Protein AF-A0A2V6LRF6-F1 (afdb_monomer)

Foldseek 3Di:
DDDDDDPPDDPPPPPCPPPVLVVVLVVLLVVLQVQLVVQQVQQPDDNRFGLARQSLQSLLLCCLPSNLVSLVSQLNSQLVNCCVRPVDNQLSNQLSVQSSQLSNQLQVQLVVPQVRLCNPVDPVSLVSSLVSQLVSLLRNLVRNLVSCCVVVNDPPVCSVVRSVSRSSNSSNSNNPNNVVSSVVVVVPVPDDDPVNVVVVVVVVVVVVVD

Radius of gyration: 19.31 Å; Cα contacts (8 Å, |Δi|>4): 254; chains: 1; bounding box: 48×32×78 Å

Sequence (210 aa):
MEPPDVDRKGSWAMQSRRFSGLPLIGSLAVIYFIAGKLGLMLASLHASASPVWPPAGIALAGSLLLGYRAWPAIFIGAFLVNVTTAGNVATSFAIATGNTLEALVGAWLVNRFAGGTNVFDRLQDVFKFALAAGISAIISPAFGVTSLALAGFADWANYGAIWLTWWLGDATGDLVFTPLVLLWSVASKRRWNKKEAAEVGALLLLLVVL

pLDDT: mean 77.93, std 17.92, range [30.39, 97.25]

Structure (mmCIF, N/CA/C/O backbone):
data_AF-A0A2V6LRF6-F1
#
_entry.id   AF-A0A2V6LRF6-F1
#
loop_
_atom_site.group_PDB
_atom_site.id
_atom_site.type_symbol
_atom_site.label_atom_id
_atom_site.label_alt_id
_atom_site.label_comp_id
_atom_site.label_asym_id
_atom_site.label_entity_id
_atom_site.label_seq_id
_atom_site.pdbx_PDB_ins_code
_atom_site.Cartn_x
_atom_site.Cartn_y
_atom_site.Cartn_z
_atom_site.occupancy
_atom_site.B_iso_or_equiv
_atom_site.auth_seq_id
_atom_site.auth_comp_id
_atom_site.auth_asym_id
_atom_site.auth_atom_id
_atom_site.pdbx_PDB_model_num
ATOM 1 N N . MET A 1 1 ? 0.224 -7.601 59.103 1.00 44.53 1 MET A N 1
ATOM 2 C CA . MET A 1 1 ? 0.631 -6.795 57.934 1.00 44.53 1 MET A CA 1
ATOM 3 C C . MET A 1 1 ? 0.983 -7.777 56.835 1.00 44.53 1 MET A C 1
ATOM 5 O O . MET A 1 1 ? 2.074 -8.326 56.845 1.00 44.53 1 MET A O 1
ATOM 9 N N . GLU A 1 2 ? 0.007 -8.090 55.993 1.00 43.19 2 GLU A N 1
ATOM 10 C CA . GLU A 1 2 ? 0.171 -8.938 54.806 1.00 43.19 2 GLU A CA 1
ATOM 11 C C . GLU A 1 2 ? 0.608 -8.053 53.628 1.00 43.19 2 GLU A C 1
ATOM 13 O O . GLU A 1 2 ? 0.107 -6.928 53.521 1.00 43.19 2 GLU A O 1
ATOM 18 N N . PRO A 1 3 ? 1.550 -8.486 52.773 1.00 52.69 3 PRO A N 1
ATOM 19 C CA . PRO A 1 3 ? 1.964 -7.697 51.621 1.00 52.69 3 PRO A CA 1
ATOM 20 C C . PRO A 1 3 ? 0.926 -7.806 50.485 1.00 52.69 3 PRO A C 1
ATOM 22 O O . PRO A 1 3 ? 0.270 -8.839 50.352 1.00 52.69 3 PRO A O 1
ATOM 25 N N . PRO A 1 4 ? 0.757 -6.760 49.656 1.00 45.88 4 PRO A N 1
ATOM 26 C CA . PRO A 1 4 ? -0.242 -6.753 48.596 1.00 45.88 4 PRO A CA 1
ATOM 27 C C . PRO A 1 4 ? 0.224 -7.563 47.380 1.00 45.88 4 PRO A C 1
ATOM 29 O O . PRO A 1 4 ? 1.233 -7.243 46.752 1.00 45.88 4 PRO A O 1
ATOM 32 N N . ASP A 1 5 ? -0.564 -8.576 47.032 1.00 52.00 5 ASP A N 1
ATOM 33 C CA . ASP A 1 5 ? -0.518 -9.293 45.759 1.00 52.00 5 ASP A CA 1
ATOM 34 C C . ASP A 1 5 ? -1.369 -8.545 44.721 1.00 52.00 5 ASP A C 1
ATOM 36 O O . ASP A 1 5 ? -2.595 -8.495 44.835 1.00 52.00 5 ASP A O 1
ATOM 40 N N . VAL A 1 6 ? -0.728 -7.921 43.725 1.00 48.28 6 VAL A N 1
ATOM 41 C CA . VAL A 1 6 ? -1.402 -7.432 42.510 1.00 48.28 6 VAL A CA 1
ATOM 42 C C . VAL A 1 6 ? -0.459 -7.566 41.312 1.00 48.28 6 VAL A C 1
ATOM 44 O O . VAL A 1 6 ? 0.033 -6.584 40.752 1.00 48.28 6 VAL A O 1
ATOM 47 N N . ASP A 1 7 ? -0.234 -8.799 40.873 1.00 41.03 7 ASP A N 1
ATOM 48 C CA . ASP A 1 7 ? 0.372 -9.085 39.572 1.00 41.03 7 ASP A CA 1
ATOM 49 C C . ASP A 1 7 ? -0.692 -8.931 38.461 1.00 41.03 7 ASP A C 1
ATOM 51 O O . ASP A 1 7 ? -1.257 -9.885 37.926 1.00 41.03 7 ASP A O 1
ATOM 55 N N . ARG A 1 8 ? -1.040 -7.683 38.116 1.00 45.06 8 ARG A N 1
ATOM 56 C CA . ARG A 1 8 ? -2.016 -7.368 37.054 1.00 45.06 8 ARG A CA 1
ATOM 57 C C . ARG A 1 8 ? -1.324 -7.293 35.691 1.00 45.06 8 ARG A C 1
ATOM 59 O O . ARG A 1 8 ? -1.332 -6.257 35.028 1.00 45.06 8 ARG A O 1
ATOM 66 N N . LYS A 1 9 ? -0.730 -8.402 35.240 1.00 39.41 9 LYS A N 1
ATOM 67 C CA . LYS A 1 9 ? -0.317 -8.549 33.836 1.00 39.41 9 LYS A CA 1
ATOM 68 C C . LYS A 1 9 ? -1.557 -8.777 32.981 1.00 39.41 9 LYS A C 1
ATOM 70 O O . LYS A 1 9 ? -2.199 -9.822 33.044 1.00 39.41 9 LYS A O 1
ATOM 75 N N . GLY A 1 10 ? -1.899 -7.756 32.197 1.00 36.12 10 GLY A N 1
ATOM 76 C CA . GLY A 1 10 ? -2.964 -7.787 31.203 1.00 36.12 10 GLY A CA 1
ATOM 77 C C . GLY A 1 10 ? -2.766 -8.933 30.216 1.00 36.12 10 GLY A C 1
ATOM 78 O O . GLY A 1 10 ? -2.015 -8.817 29.250 1.00 36.12 10 GLY A O 1
ATOM 79 N N . SER A 1 11 ? -3.465 -10.036 30.467 1.00 30.39 11 SER A N 1
ATOM 80 C CA . SER A 1 11 ? -3.689 -11.093 29.491 1.00 30.39 11 SER A CA 1
ATOM 81 C C . SER A 1 11 ? -4.640 -10.550 28.428 1.00 30.39 11 SER A C 1
ATOM 83 O O . SER A 1 11 ? -5.864 -10.586 28.566 1.00 30.39 11 SER A O 1
ATOM 85 N N . TRP A 1 12 ? -4.070 -9.974 27.371 1.00 35.50 12 TRP A N 1
ATOM 86 C CA . TRP A 1 12 ? -4.797 -9.721 26.136 1.00 35.50 12 TRP A CA 1
ATOM 87 C C . TRP A 1 12 ? -5.075 -11.073 25.492 1.00 35.50 12 TRP A C 1
ATOM 89 O O . TRP A 1 12 ? -4.235 -11.648 24.802 1.00 35.50 12 TRP A O 1
ATOM 99 N N . ALA A 1 13 ? -6.268 -11.597 25.762 1.00 32.62 13 ALA A N 1
ATOM 100 C CA . ALA A 1 13 ? -6.804 -12.751 25.074 1.00 32.62 13 ALA A CA 1
ATOM 101 C C . ALA A 1 13 ? -6.797 -12.479 23.560 1.00 32.62 13 ALA A C 1
ATOM 103 O O . ALA A 1 13 ? -7.642 -11.750 23.036 1.00 32.62 13 ALA A O 1
ATOM 104 N N . MET A 1 14 ? -5.845 -13.085 22.848 1.00 41.28 14 MET A N 1
ATOM 105 C CA . MET A 1 14 ? -5.941 -13.301 21.409 1.00 41.28 14 MET A CA 1
ATOM 106 C C . MET A 1 14 ? -7.186 -14.153 21.156 1.00 41.28 14 MET A C 1
ATOM 108 O O . MET A 1 14 ? -7.134 -15.381 21.188 1.00 41.28 14 MET A O 1
ATOM 112 N N . GLN A 1 15 ? -8.328 -13.509 20.911 1.00 38.75 15 GLN A N 1
ATOM 113 C CA . GLN A 1 15 ? -9.489 -14.193 20.359 1.00 38.75 15 GLN A CA 1
ATOM 114 C C . GLN A 1 15 ? -9.174 -14.576 18.913 1.00 38.75 15 GLN A C 1
ATOM 116 O O . GLN A 1 15 ? -9.340 -13.807 17.964 1.00 38.75 15 GLN A O 1
ATOM 121 N N . SER A 1 16 ? -8.694 -15.805 18.773 1.00 39.28 16 SER A N 1
ATOM 122 C CA . SER A 1 16 ? -8.474 -16.544 17.542 1.00 39.28 16 SER A CA 1
ATOM 123 C C . SER A 1 16 ? -9.793 -16.762 16.789 1.00 39.28 16 SER A C 1
ATOM 125 O O . SER A 1 16 ? -10.378 -17.841 16.768 1.00 39.28 16 SER A O 1
ATOM 127 N N . ARG A 1 17 ? -10.269 -15.729 16.089 1.00 45.69 17 ARG A N 1
ATOM 128 C CA . ARG A 1 17 ? -11.337 -15.863 15.088 1.00 45.69 17 ARG A CA 1
ATOM 129 C C . ARG A 1 17 ? -10.768 -16.483 13.807 1.00 45.69 17 ARG A C 1
ATOM 131 O O . ARG A 1 17 ? -10.466 -15.783 12.842 1.00 45.69 17 ARG A O 1
ATOM 138 N N . ARG A 1 18 ? -10.553 -17.803 13.828 1.00 44.59 18 ARG A N 1
ATOM 139 C CA . ARG A 1 18 ? -9.838 -18.554 12.775 1.00 44.59 18 ARG A CA 1
ATOM 140 C C . ARG A 1 18 ? -10.646 -18.746 11.477 1.00 44.59 18 ARG A C 1
ATOM 142 O O . ARG A 1 18 ? -10.040 -19.004 10.449 1.00 44.59 18 ARG A O 1
ATOM 149 N N . PHE A 1 19 ? -11.970 -18.538 11.496 1.00 38.72 19 PHE A N 1
ATOM 150 C CA . PHE A 1 19 ? -12.847 -18.753 10.328 1.00 38.72 19 PHE A CA 1
ATOM 151 C C . PHE A 1 19 ? -13.528 -17.494 9.760 1.00 38.72 19 PHE A C 1
ATOM 153 O O . PHE A 1 19 ? -13.844 -17.464 8.577 1.00 38.72 19 PHE A O 1
ATOM 160 N N . SER A 1 20 ? -13.683 -16.410 10.530 1.00 52.06 20 SER A N 1
ATOM 161 C CA . SER A 1 20 ? -14.296 -15.165 10.025 1.00 52.06 20 SER A CA 1
ATOM 162 C C . SER A 1 20 ? -13.328 -14.262 9.243 1.00 52.06 20 SER A C 1
ATOM 164 O O . SER A 1 20 ? -13.713 -13.176 8.823 1.00 52.06 20 SER A O 1
ATOM 166 N N . GLY A 1 21 ? -12.060 -14.667 9.100 1.00 60.44 21 GLY A N 1
ATOM 167 C CA . GLY A 1 21 ? -11.015 -13.872 8.445 1.00 60.44 21 GLY A CA 1
ATOM 168 C C . GLY A 1 21 ? -10.912 -14.090 6.936 1.00 60.44 21 GLY A C 1
ATOM 169 O O . GLY A 1 21 ? -10.659 -13.138 6.215 1.00 60.44 21 GLY A O 1
ATOM 170 N N . LEU A 1 22 ? -11.144 -15.311 6.447 1.00 68.56 22 LEU A N 1
ATOM 171 C CA . LEU A 1 22 ? -11.014 -15.671 5.026 1.00 68.56 22 LEU A CA 1
ATOM 172 C C . LEU A 1 22 ? -11.896 -14.840 4.076 1.00 68.56 22 LEU A C 1
ATOM 174 O O . LEU A 1 22 ? -11.347 -14.286 3.127 1.00 68.56 22 LEU A O 1
ATOM 178 N N . PRO A 1 23 ? -13.215 -14.682 4.314 1.00 74.31 23 PRO A N 1
ATOM 179 C CA . PRO A 1 23 ? -14.042 -13.844 3.446 1.00 74.31 23 PRO A CA 1
ATOM 180 C C . PRO A 1 23 ? -13.629 -12.369 3.504 1.00 74.31 23 PRO A C 1
ATOM 182 O O . PRO A 1 23 ? -13.662 -11.688 2.490 1.00 74.31 23 PRO A O 1
ATOM 185 N N . LEU A 1 24 ? -13.167 -11.886 4.661 1.00 73.88 24 LEU A N 1
ATOM 186 C CA . LEU A 1 24 ? -12.715 -10.504 4.833 1.00 73.88 24 LEU A CA 1
ATOM 187 C C . LEU A 1 24 ? -11.380 -10.235 4.116 1.00 73.88 24 LEU A C 1
ATOM 189 O O . LEU A 1 24 ? -11.202 -9.180 3.516 1.00 73.88 24 LEU A O 1
ATOM 193 N N . ILE A 1 25 ? -10.473 -11.215 4.125 1.00 76.75 25 ILE A N 1
ATOM 194 C CA . ILE A 1 25 ? -9.228 -11.220 3.343 1.00 76.75 25 ILE A CA 1
ATOM 195 C C . ILE A 1 25 ? -9.557 -11.264 1.842 1.00 76.75 25 ILE A C 1
ATOM 197 O O . ILE A 1 25 ? -8.989 -10.497 1.072 1.00 76.75 25 ILE A O 1
ATOM 201 N N . GLY A 1 26 ? -10.520 -12.093 1.427 1.00 73.56 26 GLY A N 1
ATOM 202 C CA . GLY A 1 26 ? -11.007 -12.123 0.044 1.00 73.56 26 GLY A CA 1
ATOM 203 C C . GLY A 1 26 ? -11.563 -10.771 -0.413 1.00 73.56 26 GLY A C 1
ATOM 204 O O . GLY A 1 26 ? -11.164 -10.264 -1.459 1.00 73.56 26 GLY A O 1
ATOM 205 N N . SER A 1 27 ? -12.409 -10.136 0.403 1.00 78.25 27 SER A N 1
ATOM 206 C CA . SER A 1 27 ? -12.927 -8.792 0.123 1.00 78.25 27 SER A CA 1
ATOM 207 C C . SER A 1 27 ? -11.819 -7.743 0.039 1.00 78.25 27 SER A C 1
ATOM 209 O O . SER A 1 27 ? -11.894 -6.868 -0.816 1.00 78.25 27 SER A O 1
ATOM 211 N N . LEU A 1 28 ? -10.773 -7.834 0.870 1.00 80.31 28 LEU A N 1
ATOM 212 C CA . LEU A 1 28 ? -9.632 -6.917 0.809 1.00 80.31 28 LEU A CA 1
ATOM 213 C C . LEU A 1 28 ? -8.921 -6.987 -0.550 1.00 80.31 28 LEU A C 1
ATOM 215 O O . LEU A 1 28 ? -8.600 -5.942 -1.106 1.00 80.31 28 LEU A O 1
ATOM 219 N N . ALA A 1 29 ? -8.728 -8.185 -1.110 1.00 72.94 29 ALA A N 1
ATOM 220 C CA . ALA A 1 29 ? -8.127 -8.343 -2.437 1.00 72.94 29 ALA A CA 1
ATOM 221 C C . ALA A 1 29 ? -8.981 -7.684 -3.533 1.00 72.94 29 ALA A C 1
ATOM 223 O O . ALA A 1 29 ? -8.448 -6.998 -4.403 1.00 72.94 29 ALA A O 1
ATOM 224 N N . VAL A 1 30 ? -10.308 -7.849 -3.464 1.00 76.56 30 VAL A N 1
ATOM 225 C CA . VAL A 1 30 ? -11.252 -7.234 -4.413 1.00 76.56 30 VAL A CA 1
ATOM 226 C C . VAL A 1 30 ? -11.243 -5.711 -4.291 1.00 76.56 30 VAL A C 1
ATOM 228 O O . VAL A 1 30 ? -11.130 -5.018 -5.300 1.00 76.56 30 VAL A O 1
ATOM 231 N N . ILE A 1 31 ? -11.316 -5.180 -3.068 1.00 81.19 31 ILE A N 1
ATOM 232 C CA . ILE A 1 31 ? -11.287 -3.735 -2.812 1.00 81.19 31 ILE A CA 1
ATOM 233 C C . ILE A 1 31 ? -9.960 -3.141 -3.292 1.00 81.19 31 ILE A C 1
ATOM 235 O O . ILE A 1 31 ? -9.971 -2.127 -3.984 1.00 81.19 31 ILE A O 1
ATOM 239 N N . TYR A 1 32 ? -8.832 -3.789 -2.981 1.00 83.38 32 TYR A N 1
ATOM 240 C CA . TYR A 1 32 ? -7.513 -3.377 -3.462 1.00 83.38 32 TYR A CA 1
ATOM 241 C C . TYR A 1 32 ? -7.482 -3.335 -4.992 1.00 83.38 32 TYR A C 1
ATOM 243 O O . TYR A 1 32 ? -7.032 -2.352 -5.576 1.00 83.38 32 TYR A O 1
ATOM 251 N N . PHE A 1 33 ? -7.991 -4.381 -5.649 1.00 74.12 33 PHE A N 1
ATOM 252 C CA . PHE A 1 33 ? -8.008 -4.470 -7.105 1.00 74.12 33 PHE A CA 1
ATOM 253 C C . PHE A 1 33 ? -8.827 -3.344 -7.749 1.00 74.12 33 PHE A C 1
ATOM 255 O O . PHE A 1 33 ? -8.336 -2.668 -8.655 1.00 74.12 33 PHE A O 1
ATOM 262 N N . ILE A 1 34 ? -10.047 -3.106 -7.259 1.00 76.88 34 ILE A N 1
ATOM 263 C CA . ILE A 1 34 ? -10.926 -2.039 -7.759 1.00 76.88 34 ILE A CA 1
ATOM 264 C C . ILE A 1 34 ? -10.283 -0.670 -7.529 1.00 76.8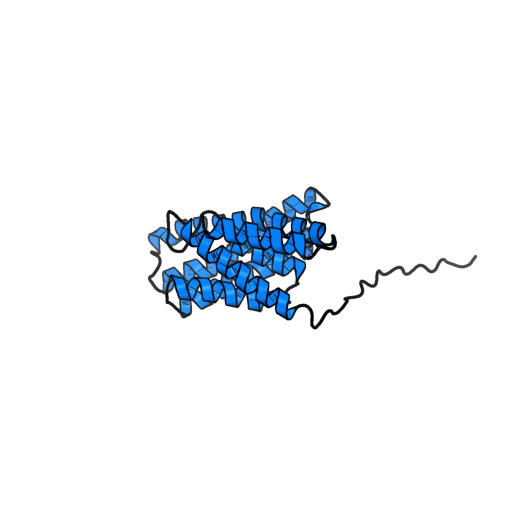8 34 ILE A C 1
ATOM 266 O O . ILE A 1 34 ? -10.184 0.125 -8.461 1.00 76.88 34 ILE A O 1
ATOM 270 N N . ALA A 1 35 ? -9.791 -0.411 -6.315 1.00 76.38 35 ALA A N 1
ATOM 271 C CA . ALA A 1 35 ? -9.122 0.840 -5.975 1.00 76.38 35 ALA A CA 1
ATOM 272 C C . ALA A 1 35 ? -7.880 1.084 -6.847 1.00 76.38 35 ALA A C 1
ATOM 274 O O . ALA A 1 35 ? -7.627 2.217 -7.248 1.00 76.38 35 ALA A O 1
ATOM 275 N N . GLY A 1 36 ? -7.139 0.025 -7.187 1.00 71.62 36 GLY A N 1
ATOM 276 C CA . GLY A 1 36 ? -5.966 0.112 -8.053 1.00 71.62 36 GLY A CA 1
ATOM 277 C C . GLY A 1 36 ? -6.338 0.438 -9.489 1.00 71.62 36 GLY A C 1
ATOM 278 O O . GLY A 1 36 ? -5.736 1.323 -10.087 1.00 71.62 36 GLY A O 1
ATOM 279 N N . LYS A 1 37 ? -7.373 -0.204 -10.039 1.00 75.94 37 LYS A N 1
ATOM 280 C CA . LYS A 1 37 ? -7.862 0.125 -11.385 1.00 75.94 37 LYS A CA 1
ATOM 281 C C . LYS A 1 37 ? -8.396 1.554 -11.468 1.00 75.94 37 LYS A C 1
ATOM 283 O O . LYS A 1 37 ? -8.023 2.262 -12.395 1.00 75.94 37 LYS A O 1
ATOM 288 N N . LEU A 1 38 ? -9.177 2.003 -10.485 1.00 72.88 38 LEU A N 1
ATOM 289 C CA . LEU A 1 38 ? -9.666 3.386 -10.435 1.00 72.88 38 LEU A CA 1
ATOM 290 C C . LEU A 1 38 ? -8.522 4.399 -10.280 1.00 72.88 38 LEU A C 1
ATOM 292 O O . LEU A 1 38 ? -8.502 5.409 -10.978 1.00 72.88 38 LEU A O 1
ATOM 296 N N . GLY A 1 39 ? -7.538 4.108 -9.424 1.00 67.81 39 GLY A N 1
ATOM 297 C CA . GLY A 1 39 ? -6.344 4.940 -9.267 1.00 67.81 39 GLY A CA 1
ATOM 298 C C . GLY A 1 39 ? -5.551 5.077 -10.568 1.00 67.81 39 GLY A C 1
ATOM 299 O O . GLY A 1 39 ? -5.130 6.175 -10.915 1.00 67.81 39 GLY A O 1
ATOM 300 N N . LEU A 1 40 ? -5.415 3.990 -11.335 1.00 65.25 40 LEU A N 1
ATOM 301 C CA . LEU A 1 40 ? -4.770 4.018 -12.653 1.00 65.25 40 LEU A CA 1
ATOM 302 C C . LEU A 1 40 ? -5.593 4.767 -13.708 1.00 65.25 40 LEU A C 1
ATOM 304 O O . LEU A 1 40 ? -5.008 5.429 -14.557 1.00 65.25 40 LEU A O 1
ATOM 308 N N . MET A 1 41 ? -6.928 4.713 -13.660 1.00 63.53 41 MET A N 1
ATOM 309 C CA . MET A 1 41 ? -7.781 5.496 -14.571 1.00 63.53 41 MET A CA 1
ATOM 310 C C . MET A 1 41 ? -7.655 7.008 -14.338 1.00 63.53 41 MET A C 1
ATOM 312 O O . MET A 1 41 ? -7.854 7.789 -15.264 1.00 63.53 41 MET A O 1
ATOM 316 N N . LEU A 1 42 ? -7.302 7.418 -13.117 1.00 58.16 42 LEU A N 1
ATOM 317 C CA . LEU A 1 42 ? -7.054 8.813 -12.744 1.00 58.16 42 LEU A CA 1
ATOM 318 C C . LEU A 1 42 ? -5.581 9.233 -12.920 1.00 58.16 42 LEU A C 1
ATOM 320 O O . LEU A 1 42 ? -5.263 10.415 -12.772 1.00 58.16 42 LEU A O 1
ATOM 324 N N . ALA A 1 43 ? -4.679 8.298 -13.243 1.00 59.34 43 ALA A N 1
ATOM 325 C CA . ALA A 1 43 ? -3.260 8.571 -13.445 1.00 59.34 43 ALA A CA 1
ATOM 326 C C . ALA A 1 43 ? -3.038 9.259 -14.804 1.00 59.34 43 ALA A C 1
ATOM 328 O O . ALA A 1 43 ? -2.905 8.625 -15.846 1.00 59.34 43 ALA A O 1
ATOM 329 N N . SER A 1 44 ? -3.004 10.588 -14.792 1.00 48.22 44 SER A N 1
ATOM 330 C CA . SER A 1 44 ? -2.942 11.432 -15.991 1.00 48.22 44 SER A CA 1
ATOM 331 C C . SER A 1 44 ? -1.533 11.644 -16.568 1.00 48.22 44 SER A C 1
ATOM 333 O O . SER A 1 44 ? -1.411 12.249 -17.630 1.00 48.22 44 SER A O 1
ATOM 335 N N . LEU A 1 45 ? -0.471 11.158 -15.904 1.00 49.50 45 LEU A N 1
ATOM 336 C CA . LEU A 1 45 ? 0.923 11.454 -16.282 1.00 49.50 45 LEU A CA 1
ATOM 337 C C . LEU A 1 45 ? 1.774 10.213 -16.631 1.00 49.50 45 LEU A C 1
ATOM 339 O O . LEU A 1 45 ? 2.599 10.303 -17.536 1.00 49.50 45 LEU A O 1
ATOM 343 N N . HIS A 1 46 ? 1.549 9.045 -16.007 1.00 52.16 46 HIS A N 1
ATOM 344 C CA . HIS A 1 46 ? 2.225 7.780 -16.348 1.00 52.16 46 HIS A CA 1
ATOM 345 C C . HIS A 1 46 ? 1.303 6.571 -16.126 1.00 52.16 46 HIS A C 1
ATOM 347 O O . HIS A 1 46 ? 0.677 6.456 -15.077 1.00 52.16 46 HIS A O 1
ATOM 353 N N . ALA A 1 47 ? 1.287 5.617 -17.066 1.00 54.38 47 ALA A N 1
ATOM 354 C CA . ALA A 1 47 ? 0.379 4.457 -17.064 1.00 54.38 47 ALA A CA 1
ATOM 355 C C . ALA A 1 47 ? 0.526 3.497 -15.859 1.00 54.38 47 ALA A C 1
ATOM 357 O O . ALA A 1 47 ? -0.244 2.547 -15.727 1.00 54.38 47 ALA A O 1
ATOM 358 N N . SER A 1 48 ? 1.520 3.707 -14.992 1.00 50.03 48 SER A N 1
ATOM 359 C CA . SER A 1 48 ? 1.777 2.872 -13.810 1.00 50.03 48 SER A CA 1
ATOM 360 C C . SER A 1 48 ? 2.037 3.661 -12.523 1.00 50.03 48 SER A C 1
ATOM 362 O O . SER A 1 48 ? 2.265 3.037 -11.495 1.00 50.03 48 SER A O 1
ATOM 364 N N . ALA A 1 49 ? 1.989 5.000 -12.548 1.00 52.78 49 ALA A N 1
ATOM 365 C CA . ALA A 1 49 ? 2.220 5.831 -11.364 1.00 52.78 49 ALA A CA 1
ATOM 366 C C . ALA A 1 49 ? 1.114 6.886 -11.230 1.00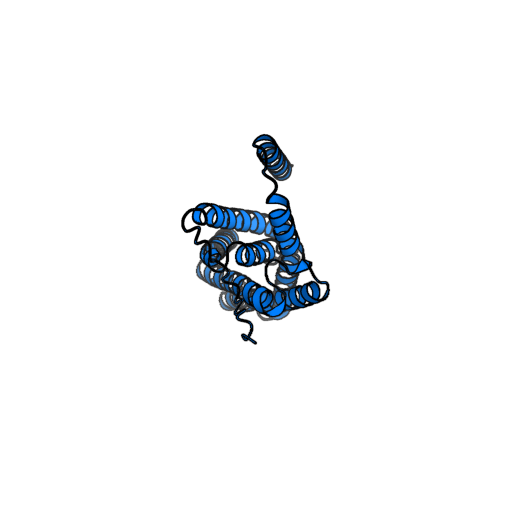 52.78 49 ALA A C 1
ATOM 368 O O . ALA A 1 49 ? 0.980 7.778 -12.070 1.00 52.78 49 ALA A O 1
ATOM 369 N N . SER A 1 50 ? 0.320 6.768 -10.163 1.00 59.81 50 SER A N 1
ATOM 370 C CA . SER A 1 50 ? -0.723 7.732 -9.808 1.00 59.81 50 SER A CA 1
ATOM 371 C C . SER A 1 50 ? -0.205 8.713 -8.747 1.00 59.81 50 SER A C 1
ATOM 373 O O . SER A 1 50 ? 0.477 8.274 -7.822 1.00 59.81 50 SER A O 1
ATOM 375 N N . PRO A 1 51 ? -0.569 10.011 -8.801 1.00 60.75 51 PRO A N 1
ATOM 376 C CA . PRO A 1 51 ? -0.234 10.988 -7.756 1.00 60.75 51 PRO A CA 1
ATOM 377 C C . PRO A 1 51 ? -0.798 10.639 -6.372 1.00 60.75 51 PRO A C 1
ATOM 379 O O . PRO A 1 51 ? -0.311 11.130 -5.359 1.00 60.75 51 PRO A O 1
ATOM 382 N N . VAL A 1 52 ? -1.843 9.811 -6.330 1.00 71.94 52 VAL A N 1
ATOM 383 C CA . VAL A 1 52 ? -2.409 9.234 -5.110 1.00 71.94 52 VAL A CA 1
ATOM 384 C C . VAL A 1 52 ? -2.700 7.768 -5.394 1.00 71.94 52 VAL A C 1
ATOM 386 O O . VAL A 1 52 ? -3.404 7.462 -6.361 1.00 71.94 52 VAL A O 1
ATOM 389 N N . TRP A 1 53 ? -2.189 6.860 -4.564 1.00 84.31 53 TRP A N 1
ATOM 390 C CA . TRP A 1 53 ? -2.410 5.422 -4.707 1.00 84.31 53 TRP A CA 1
ATOM 391 C C . TRP A 1 53 ? -3.290 4.880 -3.569 1.00 84.31 53 TRP A C 1
ATOM 393 O O . TRP A 1 53 ? -2.783 4.390 -2.560 1.00 84.31 53 TRP A O 1
ATOM 403 N N . PRO A 1 54 ? -4.633 4.932 -3.703 1.00 85.62 54 PRO A N 1
ATOM 404 C CA . PRO A 1 54 ? -5.552 4.418 -2.686 1.00 85.62 54 PRO A CA 1
ATOM 405 C C . PRO A 1 54 ? -5.272 2.983 -2.201 1.00 85.62 54 PRO A C 1
ATOM 407 O O . PRO A 1 54 ? -5.464 2.719 -1.011 1.00 85.62 54 PRO A O 1
ATOM 410 N N . PRO A 1 55 ? -4.817 2.040 -3.057 1.00 87.56 55 PRO A N 1
ATOM 411 C CA . PRO A 1 55 ? -4.537 0.680 -2.611 1.00 87.56 55 PRO A CA 1
ATOM 412 C C . PRO A 1 55 ? -3.463 0.575 -1.529 1.00 87.56 55 PRO A C 1
ATOM 414 O O . PRO A 1 55 ? -3.593 -0.314 -0.688 1.00 87.56 55 PRO A O 1
ATOM 417 N N . ALA A 1 56 ? -2.450 1.454 -1.514 1.00 90.06 56 ALA A N 1
ATOM 418 C CA . ALA A 1 56 ? -1.423 1.463 -0.464 1.00 90.06 56 ALA A CA 1
ATOM 419 C C . ALA A 1 56 ? -2.075 1.619 0.918 1.00 90.06 56 ALA A C 1
ATOM 421 O O . ALA A 1 56 ? -2.026 0.696 1.737 1.00 90.06 56 ALA A O 1
ATOM 422 N N . GLY A 1 57 ? -2.864 2.682 1.108 1.00 90.62 57 GLY A N 1
ATOM 423 C CA . GLY A 1 57 ? -3.523 2.929 2.392 1.00 90.62 57 GLY A CA 1
ATOM 424 C C . GLY A 1 57 ? -4.577 1.888 2.765 1.00 90.62 57 GLY A C 1
ATOM 425 O O . GLY A 1 57 ? -4.756 1.567 3.942 1.00 90.62 57 GLY A O 1
ATOM 426 N N . ILE A 1 58 ? -5.248 1.284 1.780 1.00 90.56 58 ILE A N 1
ATOM 427 C CA . ILE A 1 58 ? -6.160 0.155 2.023 1.00 90.56 58 ILE A CA 1
ATOM 428 C C . ILE A 1 58 ? -5.383 -1.080 2.498 1.00 90.56 58 ILE A C 1
ATOM 430 O O . ILE A 1 58 ? -5.837 -1.777 3.409 1.00 90.56 58 ILE A O 1
ATOM 434 N N . ALA A 1 59 ? -4.214 -1.359 1.921 1.00 92.31 59 ALA A N 1
ATOM 435 C CA . ALA A 1 59 ? -3.360 -2.468 2.331 1.00 92.31 59 ALA A CA 1
ATOM 436 C C . ALA A 1 59 ? -2.738 -2.244 3.712 1.00 92.31 59 ALA A C 1
ATOM 438 O O . ALA A 1 59 ? -2.716 -3.181 4.521 1.00 92.31 59 ALA A O 1
ATOM 439 N N . LEU A 1 60 ? -2.298 -1.023 4.022 1.00 93.81 60 LEU A N 1
ATOM 440 C CA . LEU A 1 60 ? -1.804 -0.662 5.347 1.00 93.81 60 LEU A CA 1
ATOM 441 C C . LEU A 1 60 ? -2.915 -0.790 6.399 1.00 93.81 60 LEU A C 1
ATOM 443 O O . LEU A 1 60 ? -2.742 -1.492 7.399 1.00 93.81 60 LEU A O 1
ATOM 447 N N . ALA A 1 61 ? -4.097 -0.217 6.150 1.00 90.69 61 ALA A N 1
ATOM 448 C CA . ALA A 1 61 ? -5.252 -0.370 7.036 1.00 90.69 61 ALA A CA 1
ATOM 449 C C . ALA A 1 61 ? -5.672 -1.835 7.199 1.00 90.69 61 ALA A C 1
ATOM 451 O O . ALA A 1 61 ? -5.922 -2.292 8.315 1.00 90.69 61 ALA A O 1
ATOM 452 N N . GLY A 1 62 ? -5.716 -2.598 6.104 1.00 87.94 62 GLY A N 1
ATOM 453 C CA . GLY A 1 62 ? -6.017 -4.026 6.122 1.00 87.94 62 GLY A CA 1
ATOM 454 C C . GLY A 1 62 ? -5.018 -4.808 6.974 1.00 87.94 62 GLY A C 1
ATOM 455 O O . GLY A 1 62 ? -5.420 -5.653 7.773 1.00 87.94 62 GLY A O 1
ATOM 456 N N . SER A 1 63 ? -3.732 -4.476 6.879 1.00 92.12 63 SER A N 1
ATOM 457 C CA . SER A 1 63 ? -2.667 -5.080 7.686 1.00 92.12 63 SER A CA 1
ATOM 458 C C . SER A 1 63 ? -2.767 -4.710 9.168 1.00 92.12 63 SER A C 1
ATOM 460 O O . SER A 1 63 ? -2.501 -5.554 10.023 1.00 92.12 63 SER A O 1
ATOM 462 N N . LEU A 1 64 ? -3.209 -3.495 9.499 1.00 89.38 64 LEU A N 1
ATOM 463 C CA . LEU A 1 64 ? -3.456 -3.067 10.882 1.00 89.38 64 LEU A CA 1
ATOM 464 C C . LEU A 1 64 ? -4.708 -3.724 11.486 1.00 89.38 64 LEU A C 1
ATOM 466 O O . LEU A 1 64 ? -4.681 -4.161 12.635 1.00 89.38 64 LEU A O 1
ATOM 470 N N . LEU A 1 65 ? -5.795 -3.840 10.718 1.00 86.81 65 LEU A N 1
ATOM 471 C CA . LEU A 1 65 ? -7.082 -4.364 11.194 1.00 86.81 65 LEU A CA 1
ATOM 472 C C . LEU A 1 65 ? -7.142 -5.893 11.222 1.00 86.81 65 LEU A C 1
ATOM 474 O O . LEU A 1 65 ? -7.677 -6.491 12.158 1.00 86.81 65 LEU A O 1
ATOM 478 N N . LEU A 1 66 ? -6.630 -6.541 10.178 1.00 84.69 66 LEU A N 1
ATOM 479 C CA . LEU A 1 66 ? -6.660 -7.996 10.032 1.00 84.69 66 LEU A CA 1
ATOM 480 C C . LEU A 1 66 ? -5.372 -8.640 10.552 1.00 84.69 66 LEU A C 1
ATOM 482 O O . LEU A 1 66 ? -5.346 -9.852 10.788 1.00 84.69 66 LEU A O 1
ATOM 486 N N . GLY A 1 67 ? -4.325 -7.851 10.788 1.00 87.38 67 GLY A N 1
ATOM 487 C CA . GLY A 1 67 ? -2.985 -8.327 11.105 1.00 87.38 67 GLY A CA 1
ATOM 488 C C . GLY A 1 67 ? -2.239 -8.820 9.862 1.00 87.38 67 GLY A C 1
ATOM 489 O O . GLY A 1 67 ? -2.784 -8.893 8.760 1.00 87.38 67 GLY A O 1
ATOM 490 N N . TYR A 1 68 ? -0.999 -9.273 10.063 1.00 89.88 68 TYR A N 1
ATOM 491 C CA . TYR A 1 68 ? -0.092 -9.702 8.987 1.00 89.88 68 TYR A CA 1
ATOM 492 C C . TYR A 1 68 ? -0.630 -10.834 8.092 1.00 89.88 68 TYR A C 1
ATOM 494 O O . TYR A 1 68 ? -0.150 -11.017 6.983 1.00 89.88 68 TYR A O 1
ATOM 502 N N . ARG A 1 69 ? -1.666 -11.571 8.515 1.00 87.25 69 ARG A N 1
ATOM 503 C CA . ARG A 1 69 ? -2.354 -12.588 7.691 1.00 87.25 69 ARG A CA 1
ATOM 504 C C . ARG A 1 69 ? -3.083 -12.025 6.461 1.00 87.25 69 ARG A C 1
ATOM 506 O O . ARG A 1 69 ? -3.532 -12.813 5.638 1.00 87.25 69 ARG A O 1
ATOM 513 N N . ALA A 1 70 ? -3.227 -10.703 6.346 1.00 87.19 70 ALA A N 1
ATOM 514 C CA . ALA A 1 70 ? -3.785 -10.044 5.165 1.00 87.19 70 ALA A CA 1
ATOM 515 C C . ALA A 1 70 ? -2.847 -10.067 3.947 1.00 87.19 70 ALA A C 1
ATOM 517 O O . ALA A 1 70 ? -3.307 -9.824 2.831 1.00 87.19 70 ALA A O 1
ATOM 518 N N . TRP A 1 71 ? -1.561 -10.386 4.141 1.00 92.69 71 TRP A N 1
ATOM 519 C CA . TRP A 1 71 ? -0.546 -10.321 3.089 1.00 92.69 71 TRP A CA 1
ATOM 520 C C . TRP A 1 71 ? -0.922 -11.037 1.777 1.00 92.69 71 TRP A C 1
ATOM 522 O O . TRP A 1 71 ? -0.669 -10.445 0.727 1.00 92.69 71 TRP A O 1
ATOM 532 N N . PRO A 1 72 ? -1.575 -12.228 1.758 1.00 91.62 72 PRO A N 1
ATOM 533 C CA . PRO A 1 72 ? -1.886 -12.890 0.493 1.00 91.62 72 PRO A CA 1
ATOM 534 C C . PRO A 1 72 ? -2.903 -12.101 -0.331 1.00 91.62 72 PRO A C 1
ATOM 536 O O . PRO A 1 72 ? -2.824 -12.092 -1.552 1.00 91.62 72 PRO A O 1
ATOM 539 N N . ALA A 1 73 ? -3.847 -11.414 0.319 1.00 87.81 73 ALA A N 1
ATOM 540 C CA . ALA A 1 73 ? -4.840 -10.601 -0.377 1.00 87.81 73 ALA A CA 1
ATOM 541 C C . ALA A 1 73 ? -4.224 -9.358 -1.016 1.00 87.81 73 ALA A C 1
ATOM 543 O O . ALA A 1 73 ? -4.570 -9.023 -2.145 1.00 87.81 73 ALA A O 1
ATOM 544 N N . ILE A 1 74 ? -3.296 -8.711 -0.308 1.00 92.06 74 ILE A N 1
ATOM 545 C CA . ILE A 1 74 ? -2.552 -7.554 -0.818 1.00 92.06 74 ILE A CA 1
ATOM 546 C C . ILE A 1 74 ? -1.715 -7.989 -2.020 1.00 92.06 74 ILE A C 1
ATOM 548 O O . ILE A 1 74 ? -1.801 -7.379 -3.082 1.00 92.06 74 ILE A O 1
ATOM 552 N N . PHE A 1 75 ? -0.990 -9.100 -1.881 1.00 94.12 75 PHE A N 1
ATOM 553 C CA . PHE A 1 75 ? -0.167 -9.651 -2.948 1.00 94.12 75 PHE A CA 1
ATOM 554 C C . PHE A 1 75 ? -0.994 -10.013 -4.184 1.00 94.12 75 PHE A C 1
ATOM 556 O O . PHE A 1 75 ? -0.678 -9.576 -5.286 1.00 94.12 75 PHE A O 1
ATOM 563 N N . ILE A 1 76 ? -2.074 -10.784 -4.014 1.00 89.06 76 ILE A N 1
ATOM 564 C CA . ILE A 1 76 ? -2.945 -11.199 -5.122 1.00 89.06 76 ILE A CA 1
ATOM 565 C C . ILE A 1 76 ? -3.593 -9.976 -5.777 1.00 89.06 76 ILE A C 1
ATOM 567 O O . ILE A 1 76 ? -3.591 -9.879 -7.001 1.00 89.06 76 ILE A O 1
ATOM 571 N N . GLY A 1 77 ? -4.107 -9.029 -4.988 1.00 84.12 77 GLY A N 1
ATOM 572 C CA . GLY A 1 77 ? -4.696 -7.791 -5.498 1.00 84.12 77 GLY A CA 1
ATOM 573 C C . GLY A 1 77 ? -3.695 -6.987 -6.327 1.00 84.12 77 GLY A C 1
ATOM 574 O O . GLY A 1 77 ? -3.976 -6.661 -7.478 1.00 84.12 77 GLY A O 1
ATOM 575 N N . ALA A 1 78 ? -2.502 -6.736 -5.786 1.00 88.81 78 ALA A N 1
ATOM 576 C CA . ALA A 1 78 ? -1.439 -6.014 -6.478 1.00 88.81 78 ALA A CA 1
ATOM 577 C C . ALA A 1 78 ? -0.962 -6.751 -7.736 1.00 88.81 78 ALA A C 1
ATOM 579 O O . ALA A 1 78 ? -0.816 -6.132 -8.789 1.00 88.81 78 ALA A O 1
ATOM 580 N N . PHE A 1 79 ? -0.781 -8.069 -7.669 1.00 90.38 79 PHE A N 1
ATOM 581 C CA . PHE A 1 79 ? -0.389 -8.874 -8.821 1.00 90.38 79 PHE A CA 1
ATOM 582 C C . PHE A 1 79 ? -1.433 -8.793 -9.936 1.00 90.38 79 PHE A C 1
ATOM 584 O O . PHE A 1 79 ? -1.081 -8.514 -11.079 1.00 90.38 79 PHE A O 1
ATOM 591 N N . LEU A 1 80 ? -2.717 -8.969 -9.605 1.00 85.50 80 LEU A N 1
ATOM 592 C CA . LEU A 1 80 ? -3.811 -8.895 -10.572 1.00 85.50 80 LEU A CA 1
ATOM 593 C C . LEU A 1 80 ? -3.926 -7.501 -11.195 1.00 85.50 80 LEU A C 1
ATOM 595 O O . LEU A 1 80 ? -4.095 -7.402 -12.409 1.00 85.50 80 LEU A O 1
ATOM 599 N N . VAL A 1 81 ? -3.799 -6.426 -10.409 1.00 82.94 81 VAL A N 1
ATOM 600 C CA . VAL A 1 81 ? -3.800 -5.050 -10.941 1.00 82.94 81 VAL A CA 1
ATOM 601 C C . VAL A 1 81 ? -2.682 -4.868 -11.960 1.00 82.94 81 VAL A C 1
ATOM 603 O O . VAL A 1 81 ? -2.939 -4.365 -13.051 1.00 82.94 81 VAL A O 1
ATOM 606 N N . ASN A 1 82 ? -1.463 -5.300 -11.638 1.00 85.81 82 ASN A N 1
ATOM 607 C CA . ASN A 1 82 ? -0.302 -5.074 -12.494 1.00 85.81 82 ASN A CA 1
ATOM 608 C C . ASN A 1 82 ? -0.303 -5.973 -13.735 1.00 85.81 82 ASN A C 1
ATOM 610 O O . ASN A 1 82 ? -0.131 -5.473 -14.847 1.00 85.81 82 ASN A O 1
ATOM 614 N N . VAL A 1 83 ? -0.597 -7.268 -13.587 1.00 87.50 83 VAL A N 1
ATOM 615 C CA . VAL A 1 83 ? -0.565 -8.212 -14.715 1.00 87.50 83 VAL A CA 1
ATOM 616 C C . VAL A 1 83 ? -1.653 -7.897 -15.736 1.00 87.50 83 VAL A C 1
ATOM 618 O O . VAL A 1 83 ? -1.427 -8.019 -16.933 1.00 87.50 83 VAL A O 1
ATOM 621 N N . THR A 1 84 ? -2.813 -7.408 -15.290 1.00 81.75 84 THR A N 1
ATOM 622 C CA . THR A 1 84 ? -3.906 -7.001 -16.188 1.00 81.75 84 THR A CA 1
ATOM 623 C C . THR A 1 84 ? -3.734 -5.594 -16.763 1.00 81.75 84 THR A C 1
ATOM 625 O O . THR A 1 84 ? -4.568 -5.170 -17.557 1.00 81.75 84 THR A O 1
ATOM 628 N N . THR A 1 85 ? -2.717 -4.839 -16.339 1.00 76.81 85 THR A N 1
ATOM 629 C CA . THR A 1 85 ? -2.408 -3.503 -16.879 1.00 76.81 85 THR A CA 1
ATOM 630 C C . THR A 1 85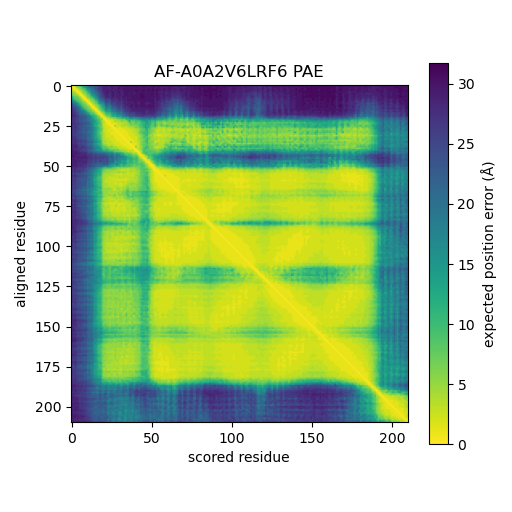 ? -1.209 -3.565 -17.823 1.00 76.81 85 THR A C 1
ATOM 632 O O . THR A 1 85 ? -1.305 -3.113 -18.957 1.00 76.81 85 THR A O 1
ATOM 635 N N . ALA A 1 86 ? -0.094 -4.148 -17.377 1.00 75.69 86 ALA A N 1
ATOM 636 C CA . ALA A 1 86 ? 1.163 -4.183 -18.125 1.00 75.69 86 ALA A CA 1
ATOM 637 C C . ALA A 1 86 ? 1.431 -5.526 -18.830 1.00 75.69 86 ALA A C 1
ATOM 639 O O . ALA A 1 86 ? 2.330 -5.612 -19.661 1.00 75.69 86 ALA A O 1
ATOM 640 N N . GLY A 1 87 ? 0.708 -6.599 -18.488 1.00 76.81 87 GLY A N 1
ATOM 641 C CA . GLY A 1 87 ? 0.845 -7.918 -19.124 1.00 76.81 87 GLY A CA 1
ATOM 642 C C . GLY A 1 87 ? 2.107 -8.712 -18.757 1.00 76.81 87 GLY A C 1
ATOM 643 O O . GLY A 1 87 ? 2.178 -9.905 -19.044 1.00 76.81 87 GLY A O 1
ATOM 644 N N . ASN A 1 88 ? 3.101 -8.101 -18.105 1.00 89.12 88 ASN A N 1
ATOM 645 C CA . ASN A 1 88 ? 4.350 -8.774 -17.749 1.00 89.12 88 ASN A CA 1
ATOM 646 C C . ASN A 1 88 ? 4.275 -9.410 -16.352 1.00 89.12 88 ASN A C 1
ATOM 648 O O . ASN A 1 88 ? 4.165 -8.723 -15.336 1.00 89.12 88 ASN A O 1
ATOM 652 N N . VAL A 1 89 ? 4.372 -10.740 -16.300 1.00 91.94 89 VAL A N 1
ATOM 653 C CA . VAL A 1 89 ? 4.264 -11.523 -15.059 1.00 91.94 89 VAL A CA 1
ATOM 654 C C . VAL A 1 89 ? 5.408 -11.233 -14.084 1.00 91.94 89 VAL A C 1
ATOM 656 O O . VAL A 1 89 ? 5.164 -11.121 -12.884 1.00 91.94 89 VAL A O 1
ATOM 659 N N . ALA A 1 90 ? 6.641 -11.092 -14.576 1.00 92.25 90 ALA A N 1
ATOM 660 C CA . ALA A 1 90 ? 7.819 -10.914 -13.731 1.00 92.25 90 ALA A CA 1
ATOM 661 C C . ALA A 1 90 ? 7.807 -9.555 -13.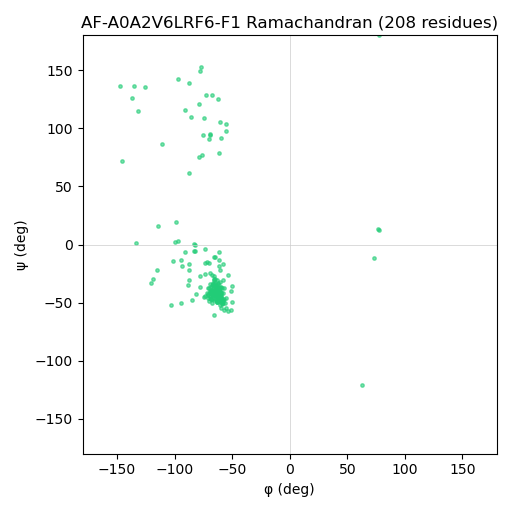017 1.00 92.25 90 ALA A C 1
ATOM 663 O O . ALA A 1 90 ? 7.983 -9.498 -11.799 1.00 92.25 90 ALA A O 1
ATOM 664 N N . THR A 1 91 ? 7.527 -8.469 -13.744 1.00 90.44 91 THR A N 1
ATOM 665 C CA . THR A 1 91 ? 7.409 -7.133 -13.137 1.00 90.44 91 THR A CA 1
ATOM 666 C C . THR A 1 91 ? 6.193 -7.052 -12.221 1.00 90.44 91 THR A C 1
ATOM 668 O O . THR A 1 91 ? 6.294 -6.522 -11.119 1.00 90.44 91 THR A O 1
ATOM 671 N N . SER A 1 92 ? 5.070 -7.669 -12.600 1.00 91.44 92 SER A N 1
ATOM 672 C CA . SER A 1 92 ? 3.867 -7.713 -11.756 1.00 91.44 92 SER A CA 1
ATOM 673 C C . SER A 1 92 ? 4.108 -8.431 -10.432 1.00 91.44 92 SER A C 1
ATOM 675 O O . SER A 1 92 ? 3.617 -7.990 -9.396 1.00 91.44 92 SER A O 1
ATOM 677 N N . PHE A 1 93 ? 4.884 -9.517 -10.441 1.00 95.12 93 PHE A N 1
ATOM 678 C CA . PHE A 1 93 ? 5.275 -10.232 -9.228 1.00 95.12 93 PHE A CA 1
ATOM 679 C C . PHE A 1 93 ? 6.190 -9.381 -8.335 1.00 95.12 93 PHE A C 1
ATOM 681 O O . PHE A 1 93 ? 5.993 -9.328 -7.119 1.00 95.12 93 PHE A O 1
ATOM 688 N N . ALA A 1 94 ? 7.164 -8.684 -8.926 1.00 95.00 94 ALA A N 1
ATOM 689 C CA . ALA A 1 94 ? 8.064 -7.797 -8.193 1.00 95.00 94 ALA A CA 1
ATOM 690 C C . ALA A 1 94 ? 7.314 -6.616 -7.555 1.00 95.00 94 ALA A C 1
ATOM 692 O O . ALA A 1 94 ? 7.478 -6.373 -6.360 1.00 95.00 94 ALA A O 1
ATOM 693 N N . ILE A 1 95 ? 6.430 -5.950 -8.305 1.00 93.38 95 ILE A N 1
ATOM 694 C CA . ILE A 1 95 ? 5.575 -4.868 -7.791 1.00 93.38 95 ILE A CA 1
ATOM 695 C C . ILE A 1 95 ? 4.674 -5.392 -6.667 1.00 93.38 95 ILE A C 1
ATOM 697 O O . ILE A 1 95 ? 4.625 -4.806 -5.590 1.00 93.38 95 ILE A O 1
ATOM 701 N N . ALA A 1 96 ? 4.012 -6.537 -6.862 1.00 93.44 96 ALA A N 1
ATOM 702 C CA . ALA A 1 96 ? 3.167 -7.132 -5.826 1.00 93.44 96 ALA A CA 1
ATOM 703 C C . ALA A 1 96 ? 3.946 -7.445 -4.541 1.00 93.44 96 ALA A C 1
ATOM 705 O O . ALA A 1 96 ? 3.435 -7.240 -3.437 1.00 93.44 96 ALA A O 1
ATOM 706 N N . THR A 1 97 ? 5.194 -7.898 -4.679 1.00 96.88 97 THR A N 1
ATOM 707 C CA . THR A 1 97 ? 6.105 -8.119 -3.550 1.00 96.88 97 THR A CA 1
ATOM 708 C C . THR A 1 97 ? 6.409 -6.804 -2.835 1.00 96.88 97 THR A C 1
ATOM 710 O O . THR A 1 97 ? 6.239 -6.734 -1.620 1.00 96.88 97 THR A O 1
ATOM 713 N N . GLY A 1 98 ? 6.787 -5.760 -3.579 1.00 96.44 98 GLY A N 1
ATOM 714 C CA . GLY A 1 98 ? 7.065 -4.423 -3.049 1.00 96.44 98 GLY A CA 1
ATOM 715 C C . GLY A 1 98 ? 5.897 -3.848 -2.255 1.00 96.44 98 GLY A C 1
ATOM 716 O O . GLY A 1 98 ? 6.052 -3.554 -1.072 1.00 96.44 98 GLY A O 1
ATOM 717 N N . ASN A 1 99 ? 4.713 -3.789 -2.867 1.00 95.44 99 ASN A N 1
ATOM 718 C CA . ASN A 1 99 ? 3.495 -3.254 -2.248 1.00 95.44 99 ASN A CA 1
ATOM 719 C C . ASN A 1 99 ? 3.092 -4.046 -0.994 1.00 95.44 99 ASN A C 1
ATOM 721 O O . ASN A 1 99 ? 2.602 -3.494 -0.010 1.00 95.44 99 ASN A O 1
ATOM 725 N N . THR A 1 100 ? 3.289 -5.368 -1.014 1.00 96.75 100 THR A N 1
ATOM 726 C CA . THR A 1 100 ? 2.994 -6.207 0.153 1.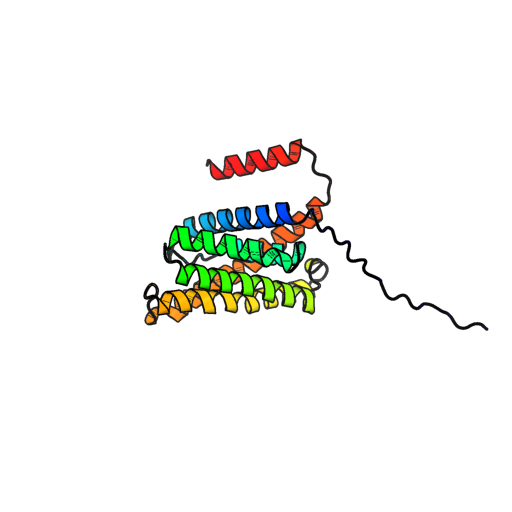00 96.75 100 THR A CA 1
ATOM 727 C C . THR A 1 100 ? 3.981 -5.927 1.281 1.00 96.75 100 THR A C 1
ATOM 729 O O . THR A 1 100 ? 3.567 -5.766 2.426 1.00 96.75 100 THR A O 1
ATOM 732 N N . LEU A 1 101 ? 5.280 -5.854 0.981 1.00 97.12 101 LEU A N 1
ATOM 733 C CA . LEU A 1 101 ? 6.308 -5.566 1.979 1.00 97.12 101 LEU A CA 1
ATOM 734 C C . LEU A 1 101 ? 6.148 -4.169 2.576 1.00 97.12 101 LEU A C 1
ATOM 736 O O . LEU A 1 101 ? 6.253 -4.036 3.792 1.00 97.12 101 LEU A O 1
ATOM 740 N N . GLU A 1 102 ? 5.842 -3.166 1.757 1.00 97.19 102 GLU A N 1
ATOM 741 C CA . GLU A 1 102 ? 5.471 -1.827 2.213 1.00 97.19 102 GLU A CA 1
ATOM 742 C C . GLU A 1 102 ? 4.358 -1.898 3.260 1.00 97.19 102 GLU A C 1
ATOM 744 O O . GLU A 1 102 ? 4.557 -1.458 4.391 1.00 97.19 102 GLU A O 1
ATOM 749 N N . ALA A 1 103 ? 3.221 -2.518 2.932 1.00 95.94 103 ALA A N 1
ATOM 750 C CA . ALA A 1 103 ? 2.080 -2.579 3.840 1.00 95.94 103 ALA A CA 1
ATOM 751 C C . ALA A 1 103 ? 2.411 -3.308 5.154 1.00 95.94 103 ALA A C 1
ATOM 753 O O . ALA A 1 103 ? 1.981 -2.890 6.232 1.00 95.94 103 ALA A O 1
ATOM 754 N N . LEU A 1 104 ? 3.198 -4.389 5.092 1.00 96.56 104 LEU A N 1
ATOM 755 C CA . LEU A 1 104 ? 3.600 -5.148 6.278 1.00 96.56 104 LEU A CA 1
ATOM 756 C C . LEU A 1 104 ? 4.602 -4.379 7.146 1.00 96.56 104 LEU A C 1
ATOM 758 O O . LEU A 1 104 ? 4.462 -4.375 8.370 1.00 96.56 104 LEU A O 1
ATOM 762 N N . VAL A 1 105 ? 5.592 -3.721 6.539 1.00 97.25 105 VAL A N 1
ATOM 763 C CA . VAL A 1 105 ? 6.571 -2.894 7.258 1.00 97.25 105 VAL A CA 1
ATOM 764 C C . VAL A 1 105 ? 5.897 -1.657 7.840 1.00 97.25 105 VAL A C 1
ATOM 766 O O . VAL A 1 105 ? 6.129 -1.344 9.007 1.00 97.25 105 VAL A O 1
ATOM 769 N N . GLY A 1 106 ? 5.011 -1.003 7.091 1.00 96.00 106 GLY A N 1
ATOM 770 C CA . GLY A 1 106 ? 4.201 0.114 7.570 1.00 96.00 106 GLY A CA 1
ATOM 771 C C . GLY A 1 106 ? 3.354 -0.301 8.768 1.00 96.00 106 GLY A C 1
ATOM 772 O O . GLY A 1 106 ? 3.416 0.327 9.825 1.00 96.00 106 GLY A O 1
ATOM 773 N N . ALA A 1 107 ? 2.648 -1.432 8.673 1.00 94.62 107 ALA A N 1
ATOM 774 C CA . ALA A 1 107 ? 1.865 -1.955 9.788 1.00 94.62 107 ALA A CA 1
ATOM 775 C C . ALA A 1 107 ? 2.746 -2.294 10.998 1.00 94.62 107 ALA A C 1
ATOM 777 O O . ALA A 1 107 ? 2.354 -2.038 12.137 1.00 94.62 107 ALA A O 1
ATOM 778 N N . TRP A 1 108 ? 3.943 -2.840 10.779 1.00 95.88 108 TRP A N 1
ATOM 779 C CA . TRP A 1 108 ? 4.901 -3.106 11.850 1.00 95.88 108 TRP A CA 1
ATOM 780 C C . TRP A 1 108 ? 5.373 -1.821 12.537 1.00 95.88 108 TRP A C 1
ATOM 782 O O . TRP A 1 108 ? 5.305 -1.738 13.765 1.00 95.88 108 TRP A O 1
ATOM 792 N N . LEU A 1 109 ? 5.774 -0.802 11.773 1.00 95.25 109 LEU A N 1
ATOM 793 C CA . LEU A 1 109 ? 6.206 0.499 12.291 1.00 95.25 109 LEU A CA 1
ATOM 794 C C . LEU A 1 109 ? 5.086 1.177 13.092 1.00 95.25 109 LEU A C 1
ATOM 796 O O . LEU A 1 109 ? 5.302 1.613 14.224 1.00 95.25 109 LEU A O 1
ATOM 800 N N . VAL A 1 110 ? 3.869 1.204 12.549 1.00 93.31 110 VAL A N 1
ATOM 801 C CA . VAL A 1 110 ? 2.702 1.819 13.197 1.00 93.31 110 VAL A CA 1
ATOM 802 C C . VAL A 1 110 ? 2.324 1.075 14.479 1.00 93.31 110 VAL A C 1
ATOM 804 O O . VAL A 1 110 ? 2.120 1.704 15.518 1.00 93.31 110 VAL A O 1
ATOM 807 N N . ASN A 1 111 ? 2.305 -0.261 14.465 1.00 90.94 111 ASN A N 1
ATOM 808 C CA . ASN A 1 111 ? 2.055 -1.056 15.672 1.00 90.94 111 ASN A CA 1
ATOM 809 C C . ASN A 1 111 ? 3.145 -0.864 16.734 1.00 90.94 111 ASN A C 1
ATOM 811 O O . ASN A 1 111 ? 2.850 -0.848 17.928 1.00 90.94 111 ASN A O 1
ATOM 815 N N . ARG A 1 112 ? 4.407 -0.719 16.316 1.00 91.56 112 ARG A N 1
ATOM 816 C CA . ARG A 1 112 ? 5.550 -0.626 17.227 1.00 91.56 112 ARG A CA 1
ATOM 817 C C . ARG A 1 112 ? 5.698 0.747 17.873 1.00 91.56 112 ARG A C 1
ATOM 819 O O . ARG A 1 112 ? 6.120 0.808 19.032 1.00 91.56 112 ARG A O 1
ATOM 826 N N . PHE A 1 113 ? 5.406 1.815 17.131 1.00 90.44 113 PHE A N 1
ATOM 827 C CA . PHE A 1 113 ? 5.745 3.188 17.519 1.00 90.44 113 PHE A CA 1
ATOM 828 C C . PHE A 1 113 ? 4.536 4.111 17.681 1.00 90.44 113 PHE A C 1
ATOM 830 O O . PHE A 1 113 ? 4.601 5.026 18.503 1.00 90.44 113 PHE A O 1
ATOM 837 N N . ALA A 1 114 ? 3.449 3.871 16.947 1.00 87.12 114 ALA A N 1
ATOM 838 C CA . ALA A 1 114 ? 2.300 4.771 16.840 1.00 87.12 114 ALA A CA 1
ATOM 839 C C . ALA A 1 114 ? 1.004 4.182 17.431 1.00 87.12 114 ALA A C 1
ATOM 841 O O . ALA A 1 114 ? -0.082 4.655 17.138 1.00 87.12 114 ALA A O 1
ATOM 842 N N . GLY A 1 115 ? 1.080 3.127 18.247 1.00 80.50 115 GLY A N 1
ATOM 843 C CA . GLY A 1 115 ? -0.099 2.594 18.945 1.00 80.50 115 GLY A CA 1
ATOM 844 C C . GLY A 1 115 ? -1.059 1.762 18.082 1.00 80.50 115 GLY A C 1
ATOM 845 O O . GLY A 1 115 ? -2.168 1.457 18.527 1.00 80.50 115 GLY A O 1
ATOM 846 N N . GLY A 1 116 ? -0.648 1.351 16.876 1.00 85.75 116 GLY A N 1
ATOM 847 C CA . GLY A 1 116 ? -1.401 0.404 16.047 1.00 85.75 116 GLY A CA 1
ATOM 848 C C . GLY A 1 116 ? -2.772 0.932 15.623 1.00 85.75 116 GLY A C 1
ATOM 849 O O . GLY A 1 116 ? -2.876 1.965 14.974 1.00 85.75 116 GLY A O 1
ATOM 850 N N . THR A 1 117 ? -3.847 0.231 15.987 1.00 79.44 117 THR A N 1
ATOM 851 C CA . THR A 1 117 ? -5.224 0.654 15.662 1.00 79.44 117 THR A CA 1
ATOM 852 C C . THR A 1 117 ? -5.694 1.887 16.437 1.00 79.44 117 THR A C 1
ATOM 854 O O . THR A 1 117 ? -6.687 2.492 16.047 1.00 79.44 117 THR A O 1
ATOM 857 N N . ASN A 1 118 ? -5.001 2.262 17.516 1.00 78.38 118 ASN A N 1
ATOM 858 C CA . ASN A 1 118 ? -5.352 3.397 18.382 1.00 78.38 118 ASN A CA 1
ATOM 859 C C . ASN A 1 118 ? -4.537 4.656 18.040 1.00 78.38 118 ASN A C 1
ATOM 861 O O . ASN A 1 118 ? -4.396 5.571 18.846 1.00 78.38 118 ASN A O 1
ATOM 865 N N . VAL A 1 119 ? -3.966 4.693 16.838 1.00 78.94 119 VAL A N 1
ATOM 866 C CA . VAL A 1 119 ? -3.017 5.718 16.391 1.00 78.94 119 VAL A CA 1
ATOM 867 C C . VAL A 1 119 ? -3.570 7.145 16.362 1.00 78.94 119 VAL A C 1
ATOM 869 O O . VAL A 1 119 ? -2.809 8.108 16.392 1.00 78.94 119 VAL A O 1
ATOM 872 N N . PHE A 1 120 ? -4.896 7.296 16.361 1.00 79.56 120 PHE A N 1
ATOM 873 C CA . PHE A 1 120 ? -5.570 8.596 16.364 1.00 79.56 120 PHE A CA 1
ATOM 874 C C . PHE A 1 120 ? -6.015 9.062 17.757 1.00 79.56 120 PHE A C 1
ATOM 876 O O . PHE A 1 120 ? -6.593 10.139 17.874 1.00 79.56 120 PHE A O 1
ATOM 883 N N . ASP A 1 121 ? -5.713 8.307 18.819 1.00 81.94 121 ASP A N 1
ATOM 884 C CA . ASP A 1 121 ? -6.063 8.692 20.193 1.00 81.94 121 ASP A CA 1
ATOM 885 C C . ASP A 1 121 ? -5.172 9.829 20.718 1.00 81.94 121 ASP A C 1
ATOM 887 O O . ASP A 1 121 ? -5.552 10.568 21.629 1.00 81.94 121 ASP A O 1
ATOM 891 N N . ARG A 1 122 ? -3.957 9.969 20.171 1.00 83.00 122 ARG A N 1
ATOM 892 C CA . ARG A 1 122 ? -2.969 1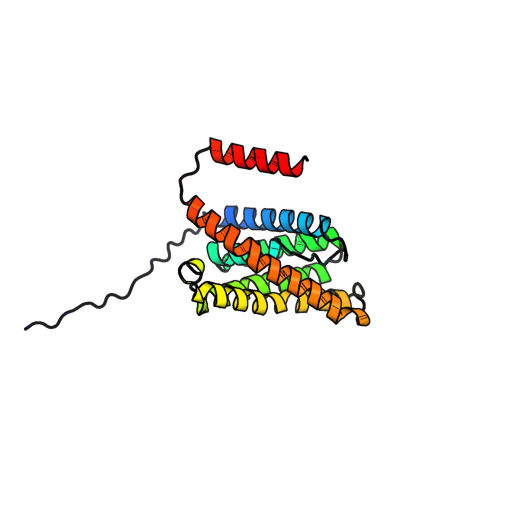0.969 20.591 1.00 83.00 122 ARG A CA 1
ATOM 893 C C . ARG A 1 122 ? -2.340 11.648 19.388 1.00 83.00 122 ARG A C 1
ATOM 895 O O . ARG A 1 122 ? -1.875 10.992 18.464 1.00 83.00 122 ARG A O 1
ATOM 902 N N . LEU A 1 123 ? -2.190 12.970 19.467 1.00 84.62 123 LEU A N 1
ATOM 903 C CA . LEU A 1 123 ? -1.576 13.768 18.401 1.00 84.62 123 LEU A CA 1
ATOM 904 C C . LEU A 1 123 ? -0.151 13.302 18.047 1.00 84.62 123 LEU A C 1
ATOM 906 O O . LEU A 1 123 ? 0.228 13.283 16.881 1.00 84.62 123 LEU A O 1
ATOM 910 N N . GLN A 1 124 ? 0.635 12.883 19.044 1.00 86.38 124 GLN A N 1
ATOM 911 C CA . GLN A 1 124 ? 1.994 12.372 18.826 1.00 86.38 124 GLN A CA 1
ATOM 912 C C . GLN A 1 124 ? 2.019 11.106 17.964 1.00 86.38 124 GLN A C 1
ATOM 914 O O . GLN A 1 124 ? 2.965 10.898 17.209 1.00 86.38 124 GLN A O 1
ATOM 919 N N . ASP A 1 125 ? 0.996 10.263 18.070 1.00 88.69 125 ASP A N 1
ATOM 920 C CA . ASP A 1 125 ? 0.930 9.005 17.337 1.00 88.69 125 ASP A CA 1
ATOM 921 C C . ASP A 1 125 ? 0.528 9.239 15.873 1.00 88.69 125 ASP A C 1
ATOM 923 O O . ASP A 1 125 ? 1.039 8.551 14.993 1.00 88.69 125 ASP A O 1
ATOM 927 N N . VAL A 1 126 ? -0.215 10.314 15.581 1.00 88.94 126 VAL A N 1
ATOM 928 C CA . VAL A 1 126 ? -0.478 10.784 14.207 1.00 88.94 126 VAL A CA 1
ATOM 929 C C . VAL A 1 126 ? 0.814 11.171 13.480 1.00 88.94 126 VAL A C 1
ATOM 931 O O . VAL A 1 126 ? 1.021 10.781 12.332 1.00 88.94 126 VAL A O 1
ATOM 934 N N . PHE A 1 127 ? 1.727 11.888 14.144 1.00 90.50 127 PHE A N 1
ATOM 935 C CA . PHE A 1 127 ? 3.022 12.234 13.542 1.00 90.50 127 PHE A CA 1
ATOM 936 C C . PHE A 1 127 ? 3.901 11.001 13.311 1.00 90.50 127 PHE A C 1
ATOM 938 O O . PHE A 1 127 ? 4.535 10.876 12.264 1.00 90.50 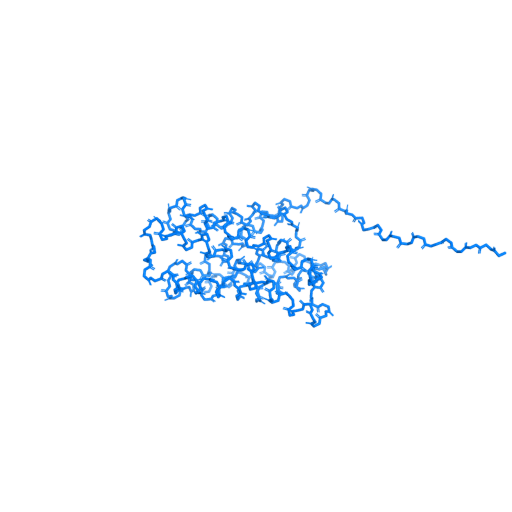127 PHE A O 1
ATOM 945 N N . LYS A 1 128 ? 3.924 10.061 14.264 1.00 91.06 128 LYS A N 1
ATOM 946 C CA . LYS A 1 128 ? 4.669 8.801 14.110 1.00 91.06 128 LYS A CA 1
ATOM 947 C C . LYS A 1 128 ? 4.086 7.925 13.009 1.00 91.06 128 LYS A C 1
ATOM 949 O O . LYS A 1 128 ? 4.847 7.274 12.303 1.00 91.06 128 LYS A O 1
ATOM 954 N N . PHE A 1 129 ? 2.766 7.922 12.851 1.00 93.31 129 PHE A N 1
ATOM 955 C CA . PHE A 1 129 ? 2.088 7.283 11.733 1.00 93.31 129 PHE A CA 1
ATOM 956 C C . PHE A 1 129 ? 2.516 7.884 10.405 1.00 93.31 129 PHE A C 1
ATOM 958 O O . PHE A 1 129 ? 2.902 7.140 9.512 1.00 93.31 129 PHE A O 1
ATOM 965 N N . ALA A 1 130 ? 2.515 9.213 10.295 1.00 93.44 130 ALA A N 1
ATOM 966 C CA . ALA A 1 130 ? 2.909 9.869 9.059 1.00 93.44 130 ALA A CA 1
ATOM 967 C C . ALA A 1 130 ? 4.358 9.545 8.670 1.00 93.44 130 ALA A C 1
ATOM 969 O O . ALA A 1 130 ? 4.646 9.259 7.509 1.00 93.44 130 ALA A O 1
ATOM 970 N N . LEU A 1 131 ? 5.258 9.510 9.656 1.00 94.81 131 LEU A N 1
ATOM 971 C CA . LEU A 1 131 ? 6.639 9.092 9.442 1.00 94.81 131 LEU A CA 1
ATOM 972 C C . LEU A 1 131 ? 6.741 7.607 9.063 1.00 94.81 131 LEU A C 1
ATOM 974 O O . LEU A 1 131 ? 7.489 7.261 8.154 1.00 94.81 131 LEU A O 1
ATOM 978 N N . ALA A 1 132 ? 5.990 6.732 9.735 1.00 94.06 132 ALA A N 1
ATOM 979 C CA . ALA A 1 132 ? 5.965 5.305 9.439 1.00 94.06 132 ALA A CA 1
ATOM 980 C C . ALA A 1 132 ? 5.489 5.029 8.007 1.00 94.06 132 ALA A C 1
ATOM 982 O O . ALA A 1 132 ? 6.173 4.294 7.302 1.00 94.06 132 ALA A O 1
ATOM 983 N N . ALA A 1 133 ? 4.391 5.664 7.583 1.00 93.12 133 ALA A N 1
ATOM 984 C CA . ALA A 1 133 ? 3.852 5.589 6.226 1.00 93.12 133 ALA A CA 1
ATOM 985 C C . ALA A 1 133 ? 4.874 6.071 5.185 1.00 93.12 133 ALA A C 1
ATOM 987 O O . ALA A 1 133 ? 5.185 5.363 4.231 1.00 93.12 133 ALA A O 1
ATOM 988 N N . GLY A 1 134 ? 5.488 7.238 5.411 1.00 93.56 134 GLY A N 1
ATOM 989 C CA . GLY A 1 134 ? 6.514 7.767 4.509 1.00 93.56 134 GLY A CA 1
ATOM 990 C C . GLY A 1 134 ? 7.744 6.859 4.378 1.00 93.56 134 GLY A C 1
ATOM 991 O O . GLY A 1 134 ? 8.290 6.723 3.285 1.00 93.56 134 GLY A O 1
ATOM 992 N N . ILE A 1 135 ? 8.175 6.216 5.470 1.00 95.81 135 ILE A N 1
ATOM 993 C CA . ILE A 1 135 ? 9.322 5.293 5.463 1.00 95.81 135 ILE A CA 1
ATOM 994 C C . ILE A 1 135 ? 8.962 3.969 4.785 1.00 95.81 135 ILE A C 1
ATOM 996 O O . ILE A 1 135 ? 9.755 3.467 3.988 1.00 95.81 135 ILE A O 1
ATOM 1000 N N . SER A 1 136 ? 7.798 3.385 5.082 1.00 94.81 136 SER A N 1
ATOM 1001 C CA . SER A 1 136 ? 7.387 2.122 4.460 1.00 94.81 136 SER A CA 1
ATOM 1002 C C . SER A 1 136 ? 7.182 2.262 2.958 1.00 94.81 136 SER A C 1
ATOM 1004 O O . SER A 1 136 ? 7.605 1.374 2.217 1.00 94.81 136 SER A O 1
ATOM 1006 N N . ALA A 1 137 ? 6.638 3.398 2.512 1.00 94.56 137 ALA A N 1
ATOM 1007 C CA . ALA A 1 137 ? 6.381 3.693 1.104 1.00 94.56 137 ALA A CA 1
ATOM 1008 C C . ALA A 1 137 ? 7.642 3.713 0.229 1.00 94.56 137 ALA A C 1
ATOM 1010 O O . ALA A 1 137 ? 7.544 3.681 -0.988 1.00 94.56 137 ALA A O 1
ATOM 1011 N N . ILE A 1 138 ? 8.850 3.739 0.806 1.00 96.06 138 ILE A N 1
ATOM 1012 C CA . ILE A 1 138 ? 10.119 3.624 0.058 1.00 96.06 138 ILE A CA 1
ATOM 1013 C C . ILE A 1 138 ? 10.254 2.231 -0.583 1.00 96.06 138 ILE A C 1
ATOM 1015 O O . ILE A 1 138 ? 10.891 2.075 -1.627 1.00 96.06 138 ILE A O 1
ATOM 1019 N N . ILE A 1 139 ? 9.663 1.205 0.038 1.00 96.19 139 ILE A N 1
ATOM 1020 C CA . ILE A 1 139 ? 9.851 -0.200 -0.339 1.00 96.19 139 ILE A CA 1
ATOM 1021 C C . ILE A 1 139 ? 9.188 -0.505 -1.682 1.00 96.19 139 ILE A C 1
ATOM 1023 O O . ILE A 1 139 ? 9.830 -1.091 -2.551 1.00 96.19 139 ILE A O 1
ATOM 1027 N N . SER A 1 140 ? 7.935 -0.101 -1.874 1.00 93.75 140 SER A N 1
ATOM 1028 C CA . SER A 1 140 ? 7.187 -0.361 -3.109 1.00 93.75 140 SER A CA 1
ATOM 1029 C C . SER A 1 140 ? 7.921 0.100 -4.374 1.00 93.75 140 SER A C 1
ATOM 1031 O O . SER A 1 140 ? 8.262 -0.762 -5.191 1.00 93.75 140 SER A O 1
ATOM 1033 N N . PRO A 1 141 ? 8.308 1.380 -4.532 1.00 92.44 141 PRO A N 1
ATOM 1034 C CA . PRO A 1 141 ? 8.991 1.843 -5.731 1.00 92.44 141 PRO A CA 1
ATOM 1035 C C . PRO A 1 141 ? 10.411 1.278 -5.860 1.00 92.44 141 PRO A C 1
ATOM 1037 O O . PRO A 1 141 ? 10.897 1.128 -6.981 1.00 92.44 141 PRO A O 1
ATOM 1040 N N . ALA A 1 142 ? 11.069 0.885 -4.760 1.00 94.06 142 ALA A N 1
ATOM 1041 C CA . ALA A 1 142 ? 12.351 0.181 -4.829 1.00 94.06 142 ALA A CA 1
ATOM 1042 C C . ALA A 1 142 ? 12.234 -1.188 -5.520 1.00 94.06 142 ALA A C 1
ATOM 1044 O O . ALA A 1 142 ? 13.146 -1.579 -6.243 1.00 94.06 142 ALA A O 1
ATOM 1045 N N . PHE A 1 143 ? 11.120 -1.903 -5.356 1.00 94.69 143 PHE A N 1
ATOM 1046 C CA . PHE A 1 143 ? 10.854 -3.135 -6.105 1.00 94.69 143 PHE A CA 1
ATOM 1047 C C . PHE A 1 143 ? 10.224 -2.842 -7.469 1.00 94.69 143 PHE A C 1
ATOM 1049 O O . PHE A 1 143 ? 10.675 -3.366 -8.489 1.00 94.69 143 PHE A O 1
ATOM 1056 N N . GLY A 1 144 ? 9.197 -1.995 -7.499 1.00 90.75 144 GLY A N 1
ATOM 1057 C CA . GLY A 1 144 ? 8.397 -1.719 -8.683 1.00 90.75 144 GLY A CA 1
ATOM 1058 C C . GLY A 1 144 ? 9.192 -1.029 -9.781 1.00 90.75 144 GLY A C 1
ATOM 1059 O O . GLY A 1 144 ? 9.386 -1.612 -10.848 1.00 90.75 144 GLY A O 1
ATOM 1060 N N . VAL A 1 145 ? 9.727 0.163 -9.511 1.00 91.38 145 VAL A N 1
ATOM 1061 C CA . VAL A 1 145 ? 10.461 0.956 -10.511 1.00 91.38 145 VAL A CA 1
ATOM 1062 C C . VAL A 1 145 ? 11.733 0.242 -10.953 1.00 91.38 145 VAL A C 1
ATOM 1064 O O . VAL A 1 145 ? 12.008 0.189 -12.149 1.00 91.38 145 VAL A O 1
ATOM 1067 N N . THR A 1 146 ? 12.459 -0.398 -10.029 1.00 92.94 146 THR A N 1
ATOM 1068 C CA . THR A 1 146 ? 13.631 -1.221 -10.377 1.00 92.94 146 THR A CA 1
ATOM 1069 C C . THR A 1 146 ? 13.259 -2.367 -11.306 1.00 92.94 146 THR A C 1
ATOM 1071 O O . THR A 1 146 ? 13.939 -2.581 -12.307 1.00 92.94 146 THR A O 1
ATOM 1074 N N . SER A 1 147 ? 12.170 -3.090 -11.029 1.00 93.00 147 SER A N 1
ATOM 1075 C CA . SER A 1 147 ? 11.738 -4.188 -11.900 1.00 93.00 147 SER A CA 1
ATOM 1076 C C . SER A 1 147 ? 11.336 -3.701 -13.293 1.00 93.00 147 SER A C 1
ATOM 1078 O O . SER A 1 147 ? 11.683 -4.341 -14.284 1.00 93.00 147 SER A O 1
ATOM 1080 N N . LEU A 1 148 ? 10.668 -2.548 -13.386 1.00 89.19 148 LEU A N 1
ATOM 1081 C CA . LEU A 1 148 ? 10.290 -1.942 -14.661 1.00 89.19 148 LEU A CA 1
ATOM 1082 C C . LEU A 1 148 ? 11.513 -1.465 -15.446 1.00 89.19 148 LEU A C 1
ATOM 1084 O O . LEU A 1 148 ? 11.575 -1.688 -16.652 1.00 89.19 148 LEU A O 1
ATOM 1088 N N . ALA A 1 149 ? 12.494 -0.861 -14.775 1.00 91.62 149 ALA A N 1
ATOM 1089 C CA . ALA A 1 149 ? 13.723 -0.389 -15.404 1.00 91.62 149 ALA A CA 1
ATOM 1090 C C . ALA A 1 149 ? 14.588 -1.554 -15.913 1.00 91.62 149 ALA A C 1
ATOM 1092 O O . ALA A 1 149 ? 15.067 -1.532 -17.047 1.00 91.62 149 ALA A O 1
ATOM 1093 N N . LEU A 1 150 ? 14.717 -2.627 -15.124 1.00 92.12 150 LEU A N 1
ATOM 1094 C CA . LEU A 1 150 ? 15.418 -3.851 -15.530 1.00 92.12 150 LEU A CA 1
ATOM 1095 C C . LEU A 1 150 ? 14.719 -4.581 -16.685 1.00 92.12 150 LEU A C 1
ATOM 1097 O O . LEU A 1 150 ? 15.387 -5.171 -17.529 1.00 92.12 150 LEU A O 1
ATOM 1101 N N . ALA A 1 151 ? 13.388 -4.538 -16.736 1.00 89.69 151 ALA A N 1
ATOM 1102 C CA . ALA A 1 151 ? 12.601 -5.139 -17.810 1.00 89.69 151 ALA A CA 1
ATOM 1103 C C . ALA A 1 151 ? 12.475 -4.245 -19.061 1.00 89.69 151 ALA A C 1
ATOM 1105 O O . ALA A 1 151 ? 11.831 -4.650 -20.027 1.00 89.69 151 ALA A O 1
ATOM 1106 N N . GLY A 1 152 ? 13.072 -3.047 -19.057 1.00 87.69 152 GLY A N 1
ATOM 1107 C CA . GLY A 1 152 ? 13.053 -2.114 -20.189 1.00 87.69 152 GLY A CA 1
ATOM 1108 C C . GLY A 1 152 ? 11.745 -1.335 -20.366 1.00 87.69 152 GLY A C 1
ATOM 1109 O O . GLY A 1 152 ? 11.556 -0.699 -21.399 1.00 87.69 152 GLY A O 1
ATOM 1110 N N . PHE A 1 153 ? 10.844 -1.362 -19.380 1.00 85.31 153 PHE A N 1
ATOM 1111 C CA . PHE A 1 153 ? 9.591 -0.596 -19.393 1.00 85.31 153 PHE A CA 1
ATOM 1112 C C . PHE A 1 153 ? 9.734 0.822 -18.826 1.00 85.31 153 PHE A C 1
ATOM 1114 O O . PHE A 1 153 ? 8.860 1.656 -19.055 1.00 85.31 153 PHE A O 1
ATOM 1121 N N . ALA A 1 154 ? 10.808 1.102 -18.086 1.00 86.00 154 ALA A N 1
ATOM 1122 C CA . ALA A 1 154 ? 11.129 2.429 -17.574 1.00 86.00 154 ALA A CA 1
ATOM 1123 C C . ALA A 1 154 ? 12.544 2.834 -17.996 1.00 86.00 154 ALA A C 1
ATOM 1125 O O . ALA A 1 154 ? 13.481 2.044 -17.893 1.00 86.00 154 ALA A O 1
ATOM 1126 N N . ASP A 1 155 ? 12.696 4.075 -18.454 1.00 89.38 155 ASP A N 1
ATOM 1127 C CA . ASP A 1 155 ? 14.005 4.632 -18.785 1.00 89.38 155 ASP A CA 1
ATOM 1128 C C . ASP A 1 155 ? 14.790 4.934 -17.502 1.00 89.38 155 ASP A C 1
ATOM 1130 O O . ASP A 1 155 ? 14.306 5.639 -16.611 1.00 89.38 155 ASP A O 1
ATOM 1134 N N . TRP A 1 156 ? 16.024 4.436 -17.428 1.00 90.38 156 TRP A N 1
ATOM 1135 C CA . TRP A 1 156 ? 16.953 4.702 -16.333 1.00 90.38 156 TRP A CA 1
ATOM 1136 C C . TRP A 1 156 ? 17.230 6.197 -16.149 1.00 90.38 156 TRP A C 1
ATOM 1138 O O . TRP A 1 156 ? 17.423 6.636 -15.016 1.00 90.38 156 TRP A O 1
ATOM 1148 N N . ALA A 1 157 ? 17.178 6.995 -17.222 1.00 91.75 157 ALA A N 1
ATOM 1149 C CA . ALA A 1 157 ? 17.315 8.449 -17.139 1.00 91.75 157 ALA A CA 1
ATOM 1150 C C . ALA A 1 157 ? 16.180 9.103 -16.328 1.00 91.75 157 ALA A C 1
ATOM 1152 O O . ALA A 1 157 ? 16.400 10.103 -15.647 1.00 91.75 157 ALA A O 1
ATOM 1153 N N . ASN A 1 158 ? 14.983 8.508 -16.349 1.00 88.19 158 ASN A N 1
ATOM 1154 C CA . ASN A 1 158 ? 13.801 8.990 -15.633 1.00 88.19 158 ASN A CA 1
ATOM 1155 C C . ASN A 1 158 ? 13.546 8.243 -14.315 1.00 88.19 158 ASN A C 1
ATOM 1157 O O . ASN A 1 158 ? 12.574 8.549 -13.622 1.00 88.19 158 ASN A O 1
ATOM 1161 N N . TYR A 1 159 ? 14.410 7.292 -13.941 1.00 89.25 159 TYR A N 1
ATOM 1162 C CA . TYR A 1 159 ? 14.225 6.419 -12.779 1.00 89.25 159 TYR A CA 1
ATOM 1163 C C . TYR A 1 159 ? 13.896 7.204 -11.506 1.00 89.25 159 TYR A C 1
ATOM 1165 O O . TYR A 1 159 ? 12.921 6.897 -10.828 1.00 89.25 159 TYR A O 1
ATOM 1173 N N . GLY A 1 160 ? 14.673 8.250 -11.203 1.00 90.75 160 GLY A N 1
ATOM 1174 C CA . GLY A 1 160 ? 14.483 9.052 -9.992 1.00 90.75 160 GLY A CA 1
ATOM 1175 C C . GLY A 1 160 ? 13.142 9.788 -9.959 1.00 90.75 160 GLY A C 1
ATOM 1176 O O . GLY A 1 160 ? 12.498 9.832 -8.914 1.00 90.75 160 GLY A O 1
ATOM 1177 N N . ALA A 1 161 ? 12.694 10.315 -11.102 1.00 88.94 161 ALA A N 1
ATOM 1178 C CA . ALA A 1 161 ? 11.405 10.993 -11.204 1.00 88.94 161 ALA A CA 1
ATOM 1179 C C . ALA A 1 161 ? 10.245 10.004 -11.018 1.00 88.94 161 ALA A C 1
ATOM 1181 O O . ALA A 1 161 ? 9.361 10.249 -10.202 1.00 88.94 161 ALA A O 1
ATOM 1182 N N . ILE A 1 162 ? 10.294 8.853 -11.700 1.00 88.38 162 ILE A N 1
ATOM 1183 C CA . ILE A 1 162 ? 9.275 7.798 -11.583 1.00 88.38 162 ILE A CA 1
ATOM 1184 C C . ILE A 1 162 ? 9.220 7.271 -10.146 1.00 88.38 162 ILE A C 1
ATOM 1186 O O . ILE A 1 162 ? 8.139 7.144 -9.575 1.00 88.38 162 ILE A O 1
ATOM 1190 N N . TRP A 1 163 ? 10.383 7.010 -9.547 1.00 93.06 163 TRP A N 1
ATOM 1191 C CA . TRP A 1 163 ? 10.506 6.554 -8.166 1.00 93.06 163 TRP A CA 1
ATOM 1192 C C . TRP A 1 163 ? 9.901 7.554 -7.182 1.00 93.06 163 TRP A C 1
ATOM 1194 O O . TRP A 1 163 ? 9.116 7.158 -6.325 1.00 93.06 163 TRP A O 1
ATOM 1204 N N . LEU A 1 164 ? 10.202 8.849 -7.332 1.00 91.69 164 LEU A N 1
ATOM 1205 C CA . LEU A 1 164 ? 9.677 9.890 -6.452 1.00 91.69 164 LEU A CA 1
ATOM 1206 C C . LEU A 1 164 ? 8.161 10.055 -6.596 1.00 91.69 164 LEU A C 1
ATOM 1208 O O . LEU A 1 164 ? 7.469 10.169 -5.589 1.00 91.69 164 LEU A O 1
ATOM 1212 N N . THR A 1 165 ? 7.635 10.054 -7.824 1.00 88.00 165 THR A N 1
ATOM 1213 C CA . THR A 1 165 ? 6.187 10.129 -8.066 1.00 88.00 165 THR A CA 1
ATOM 1214 C C . THR A 1 165 ? 5.462 8.942 -7.447 1.00 88.00 165 THR A C 1
ATOM 1216 O O . THR A 1 165 ? 4.413 9.120 -6.834 1.00 88.00 165 THR A O 1
ATOM 1219 N N . TRP A 1 166 ? 6.028 7.745 -7.571 1.00 91.31 166 TRP A N 1
ATOM 1220 C CA . TRP A 1 166 ? 5.444 6.535 -7.010 1.00 91.31 166 TRP A CA 1
ATOM 1221 C C . TRP A 1 166 ? 5.494 6.544 -5.480 1.00 91.31 166 TRP A C 1
ATOM 1223 O O . TRP A 1 166 ? 4.462 6.353 -4.844 1.00 91.31 166 TRP A O 1
ATOM 1233 N N . TRP A 1 167 ? 6.643 6.885 -4.888 1.00 94.50 167 TRP A N 1
ATOM 1234 C CA . TRP A 1 167 ? 6.772 7.065 -3.440 1.00 94.50 167 TRP A CA 1
ATOM 1235 C C . TRP A 1 167 ? 5.764 8.087 -2.896 1.00 94.50 167 TRP A C 1
ATOM 1237 O O . TRP A 1 167 ? 5.095 7.826 -1.898 1.00 94.50 167 TRP A O 1
ATOM 1247 N N . LEU A 1 168 ? 5.620 9.240 -3.562 1.00 91.62 168 LEU A N 1
ATOM 1248 C CA . LEU A 1 168 ? 4.634 10.256 -3.188 1.00 91.62 168 LEU A CA 1
ATOM 1249 C C . LEU A 1 168 ? 3.205 9.712 -3.273 1.00 91.62 168 LEU A C 1
ATOM 1251 O O . LEU A 1 168 ? 2.406 9.976 -2.374 1.00 91.62 168 LEU A O 1
ATOM 1255 N N . GLY A 1 169 ? 2.885 8.961 -4.327 1.00 89.2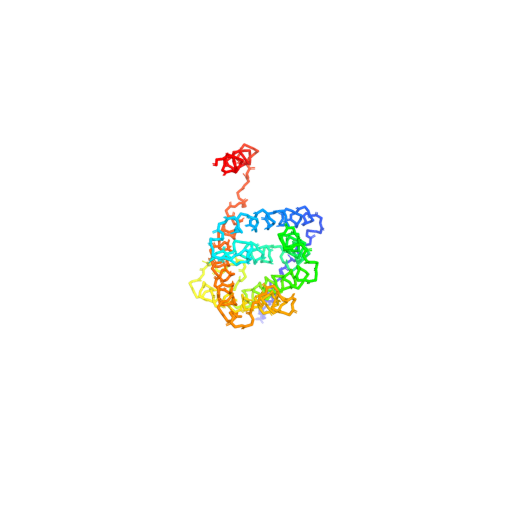5 169 GLY A N 1
ATOM 1256 C CA . GLY A 1 169 ? 1.573 8.350 -4.517 1.00 89.25 169 GLY A CA 1
ATOM 1257 C C . GLY A 1 169 ? 1.216 7.367 -3.406 1.00 89.25 169 GLY A C 1
ATOM 1258 O O . GLY A 1 169 ? 0.115 7.453 -2.853 1.00 89.25 169 GLY A O 1
ATOM 1259 N N . ASP A 1 170 ? 2.158 6.498 -3.049 1.00 92.31 170 ASP A N 1
ATOM 1260 C CA . ASP A 1 170 ? 2.015 5.492 -1.997 1.00 92.31 170 ASP A CA 1
ATOM 1261 C C . ASP A 1 170 ? 1.905 6.146 -0.614 1.00 92.31 170 ASP A C 1
ATOM 1263 O O . ASP A 1 170 ? 0.914 5.944 0.090 1.00 92.31 170 ASP A O 1
ATOM 1267 N N . ALA A 1 171 ? 2.824 7.056 -0.272 1.00 93.44 171 ALA A N 1
ATOM 1268 C CA . ALA A 1 171 ? 2.784 7.792 0.990 1.00 93.44 171 ALA A CA 1
ATOM 1269 C C . ALA A 1 171 ? 1.490 8.612 1.143 1.00 93.44 171 ALA A C 1
ATOM 1271 O O . ALA A 1 171 ? 0.873 8.620 2.208 1.00 93.44 171 ALA A O 1
ATOM 1272 N N . THR A 1 172 ? 1.034 9.281 0.081 1.00 90.94 172 THR A N 1
ATOM 1273 C CA . THR A 1 172 ? -0.238 10.023 0.106 1.00 90.94 172 THR A CA 1
ATOM 1274 C C . THR A 1 172 ? -1.426 9.073 0.243 1.00 90.94 172 THR A C 1
ATOM 1276 O O . THR A 1 172 ? -2.363 9.355 0.991 1.00 90.94 172 THR A O 1
ATOM 1279 N N . GLY A 1 173 ? -1.380 7.926 -0.438 1.00 90.19 173 GLY A N 1
ATOM 1280 C CA . GLY A 1 173 ? -2.362 6.857 -0.309 1.00 90.19 173 GLY A CA 1
ATOM 1281 C C . GLY A 1 173 ? -2.495 6.378 1.134 1.00 90.19 173 GLY A C 1
ATOM 1282 O O . GLY A 1 173 ? -3.598 6.364 1.685 1.00 90.19 173 GLY A O 1
ATOM 1283 N N . ASP A 1 174 ? -1.374 6.070 1.777 1.00 93.94 174 ASP A N 1
ATOM 1284 C CA . ASP A 1 174 ? -1.318 5.679 3.182 1.00 93.94 174 ASP A CA 1
ATOM 1285 C C . ASP A 1 174 ? -1.888 6.758 4.100 1.00 93.94 174 ASP A C 1
ATOM 1287 O O . ASP A 1 174 ? -2.764 6.468 4.920 1.00 93.94 174 ASP A O 1
ATOM 1291 N N . LEU A 1 175 ? -1.446 8.005 3.942 1.00 92.44 175 LEU A N 1
ATOM 1292 C CA . LEU A 1 175 ? -1.847 9.127 4.791 1.00 92.44 175 LEU A CA 1
ATOM 1293 C C . LEU A 1 175 ? -3.331 9.486 4.676 1.00 92.44 175 LEU A C 1
ATOM 1295 O O . LEU A 1 175 ? -3.907 9.977 5.644 1.00 92.44 175 LEU A O 1
ATOM 1299 N N . VAL A 1 176 ? -3.951 9.256 3.519 1.00 90.12 176 VAL A N 1
ATOM 1300 C CA . VAL A 1 176 ? -5.354 9.614 3.268 1.00 90.12 176 VAL A CA 1
ATOM 1301 C C . VAL A 1 176 ? -6.288 8.439 3.542 1.00 90.12 176 VAL A 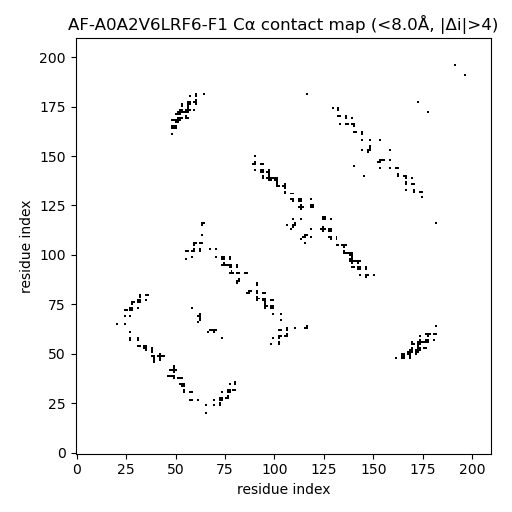C 1
ATOM 1303 O O . VAL A 1 176 ? -7.283 8.582 4.256 1.00 90.12 176 VAL A O 1
ATOM 1306 N N . PHE A 1 177 ? -5.990 7.264 2.990 1.00 89.38 177 PHE A N 1
ATOM 1307 C CA . PHE A 1 177 ? -6.928 6.142 3.001 1.00 89.38 177 PHE A CA 1
ATOM 1308 C C . PHE A 1 177 ? -6.809 5.287 4.259 1.00 89.38 177 PHE A C 1
ATOM 1310 O O . PHE A 1 177 ? -7.828 4.782 4.732 1.00 89.38 177 PHE A O 1
ATOM 1317 N N . THR A 1 178 ? -5.623 5.174 4.864 1.00 90.50 178 THR A N 1
ATOM 1318 C CA . THR A 1 178 ? -5.472 4.422 6.119 1.00 90.50 178 THR A CA 1
ATOM 1319 C C . THR A 1 178 ? -6.335 4.985 7.252 1.00 90.50 178 THR A C 1
ATOM 1321 O O . THR A 1 178 ? -7.134 4.222 7.803 1.00 90.50 178 THR A O 1
ATOM 1324 N N . PRO A 1 179 ? -6.254 6.289 7.612 1.00 87.38 179 PRO A N 1
ATOM 1325 C CA . PRO A 1 179 ? -7.123 6.859 8.642 1.00 87.38 179 PRO A CA 1
ATOM 1326 C C . PRO A 1 179 ? -8.601 6.701 8.309 1.00 87.38 179 PRO A C 1
ATOM 1328 O O . PRO A 1 179 ? -9.384 6.345 9.186 1.00 87.38 179 PRO A O 1
ATOM 1331 N N . LEU A 1 180 ? -8.984 6.922 7.049 1.00 86.31 180 LEU A N 1
ATOM 1332 C CA . LEU A 1 180 ? -10.372 6.816 6.607 1.00 86.31 180 LEU A CA 1
ATOM 1333 C C . LEU A 1 180 ? -10.929 5.408 6.856 1.00 86.31 180 LEU A C 1
ATOM 1335 O O . LEU A 1 180 ? -11.997 5.263 7.451 1.00 86.31 180 LEU A O 1
ATOM 1339 N N . VAL A 1 181 ? -10.182 4.370 6.473 1.00 85.56 181 VAL A N 1
ATOM 1340 C CA . VAL A 1 181 ? -10.582 2.971 6.681 1.00 85.56 181 VAL A CA 1
ATOM 1341 C C . VAL A 1 181 ? -10.579 2.606 8.169 1.00 85.56 181 VAL A C 1
ATOM 1343 O O . VAL A 1 181 ? -11.515 1.958 8.643 1.00 85.56 181 VAL A O 1
ATOM 1346 N N . LEU A 1 182 ? -9.571 3.039 8.934 1.00 84.62 182 LEU A N 1
ATOM 1347 C CA . LEU A 1 182 ? -9.493 2.776 10.374 1.00 84.62 182 LEU A CA 1
ATOM 1348 C C . LEU A 1 182 ? -10.660 3.424 11.133 1.00 84.62 182 LEU A C 1
ATOM 1350 O O . LEU A 1 182 ? -11.355 2.730 11.877 1.00 84.62 182 LEU A O 1
ATOM 1354 N N . LEU A 1 183 ? -10.936 4.709 10.903 1.00 82.00 183 LEU A N 1
ATOM 1355 C CA . LEU A 1 183 ? -12.041 5.436 11.538 1.00 82.00 183 LEU A CA 1
ATOM 1356 C C . LEU A 1 183 ? -13.400 4.842 11.159 1.00 82.00 183 LEU A C 1
ATOM 1358 O O . LEU A 1 183 ? -14.243 4.629 12.035 1.00 82.00 183 LEU A O 1
ATOM 1362 N N . TRP A 1 184 ? -13.595 4.490 9.884 1.00 79.69 184 TRP A N 1
ATOM 1363 C CA . TRP A 1 184 ? -14.811 3.810 9.440 1.00 79.69 184 TRP A CA 1
ATOM 1364 C C . TRP A 1 184 ? -14.977 2.462 10.140 1.00 79.69 184 TRP A C 1
ATOM 1366 O O . TRP A 1 184 ? -16.073 2.132 10.586 1.00 79.69 184 TRP A O 1
ATOM 1376 N N . SER A 1 185 ? -13.907 1.681 10.299 1.00 73.44 185 SER A N 1
ATOM 1377 C CA . SER A 1 185 ? -13.973 0.375 10.966 1.00 73.44 185 SER A CA 1
ATOM 1378 C C . SER A 1 185 ? -14.362 0.480 12.448 1.00 73.44 185 SER A C 1
ATOM 1380 O O . SER A 1 185 ? -15.116 -0.357 12.954 1.00 73.44 185 SER A O 1
ATOM 1382 N N . VAL A 1 186 ? -13.909 1.534 13.136 1.00 67.56 186 VAL A N 1
ATOM 1383 C CA . VAL A 1 186 ? -14.264 1.816 14.533 1.00 67.56 186 VAL A CA 1
ATOM 1384 C C . VAL A 1 186 ? -15.725 2.256 14.629 1.00 67.56 186 VAL A C 1
ATOM 1386 O O . VAL A 1 186 ? -16.472 1.700 15.437 1.00 67.56 186 VAL A O 1
ATOM 1389 N N . ALA A 1 187 ? -16.168 3.166 13.754 1.00 59.09 187 ALA A N 1
ATOM 1390 C CA . ALA A 1 187 ? -17.566 3.589 13.657 1.00 59.09 187 ALA A CA 1
ATOM 1391 C C . ALA A 1 187 ? -18.503 2.427 13.262 1.00 59.09 187 ALA A C 1
ATOM 1393 O O . ALA A 1 187 ? -19.624 2.319 13.757 1.00 59.09 187 ALA A O 1
ATOM 1394 N N . SER A 1 188 ? -18.015 1.497 12.439 1.00 54.78 188 SER A N 1
ATOM 1395 C CA . SER A 1 188 ? -18.727 0.310 11.958 1.00 54.78 188 SER A CA 1
ATOM 1396 C C . SER A 1 188 ? -18.910 -0.789 13.010 1.00 54.78 188 SER A C 1
ATOM 1398 O O . SER A 1 188 ? -19.594 -1.777 12.738 1.00 54.78 188 SER A O 1
ATOM 1400 N N . LYS A 1 189 ? -18.360 -0.649 14.225 1.00 51.81 189 LYS A N 1
ATOM 1401 C CA . LYS A 1 189 ? -18.792 -1.485 15.362 1.00 51.81 189 LYS A CA 1
ATOM 1402 C C . LYS A 1 189 ? -20.247 -1.201 15.767 1.00 51.81 189 LYS A C 1
ATOM 1404 O O . LYS A 1 189 ? -20.829 -1.976 16.526 1.00 51.81 189 LYS A O 1
ATOM 1409 N N . ARG A 1 190 ? -20.859 -0.139 15.230 1.00 49.41 190 ARG A N 1
ATOM 1410 C CA . ARG A 1 190 ? -22.311 0.057 15.189 1.00 49.41 190 ARG A CA 1
ATOM 1411 C C . ARG A 1 190 ? -22.936 -1.067 14.350 1.00 49.41 190 ARG A C 1
ATOM 1413 O O . ARG A 1 190 ? -22.511 -1.301 13.229 1.00 49.41 190 ARG A O 1
ATOM 1420 N N . ARG A 1 191 ? -23.908 -1.811 14.890 1.00 51.66 191 ARG A N 1
ATOM 1421 C CA . ARG A 1 191 ? -24.622 -2.866 14.141 1.00 51.66 191 ARG A CA 1
ATOM 1422 C C . ARG A 1 191 ? -25.327 -2.241 12.931 1.00 51.66 191 ARG A C 1
ATOM 1424 O O . ARG A 1 191 ? -26.348 -1.590 13.113 1.00 51.66 191 ARG A O 1
ATOM 1431 N N . TRP A 1 192 ? -24.788 -2.462 11.735 1.00 52.66 192 TRP A N 1
ATOM 1432 C CA . TRP A 1 192 ? -25.416 -2.053 10.481 1.00 52.66 192 TRP A CA 1
ATOM 1433 C C . TRP A 1 192 ? -26.685 -2.870 10.260 1.00 52.66 192 TRP A C 1
ATOM 1435 O O . TRP A 1 192 ? -26.657 -4.106 10.314 1.00 52.66 192 TRP A O 1
ATOM 1445 N N . ASN A 1 193 ? -27.800 -2.200 9.999 1.00 59.56 193 ASN A N 1
ATOM 1446 C CA . ASN A 1 193 ? -29.008 -2.876 9.547 1.00 59.56 193 ASN A CA 1
ATOM 1447 C C . ASN A 1 193 ? -28.880 -3.237 8.059 1.00 59.56 193 ASN A C 1
ATOM 1449 O O . ASN A 1 193 ? -28.215 -2.550 7.288 1.00 59.56 193 ASN A O 1
ATOM 1453 N N . LYS A 1 194 ? -29.571 -4.301 7.618 1.00 64.31 194 LYS A N 1
ATOM 1454 C CA . LYS A 1 194 ? -29.547 -4.767 6.212 1.00 64.31 194 LYS A CA 1
ATOM 1455 C C . LYS A 1 194 ? -29.887 -3.666 5.190 1.00 64.31 194 LYS A C 1
ATOM 1457 O O . LYS A 1 194 ? -29.447 -3.749 4.051 1.00 64.31 194 LYS A O 1
ATOM 1462 N N . LYS A 1 195 ? -30.649 -2.648 5.605 1.00 61.69 195 LYS A N 1
ATOM 1463 C CA . LYS A 1 195 ? -30.993 -1.475 4.789 1.00 61.69 195 LYS A CA 1
ATOM 1464 C C . LYS A 1 195 ? -29.807 -0.535 4.560 1.00 61.69 195 LYS A C 1
ATOM 1466 O O . LYS A 1 195 ? -29.588 -0.145 3.426 1.00 61.69 195 LYS A O 1
ATOM 1471 N N . GLU A 1 196 ? -29.005 -0.257 5.585 1.00 59.25 196 GLU A N 1
ATOM 1472 C CA . GLU A 1 196 ? -27.840 0.638 5.475 1.00 59.25 196 GLU A CA 1
ATOM 1473 C C . GLU A 1 196 ? -26.743 0.013 4.599 1.00 59.25 196 GLU A C 1
ATOM 1475 O O . GLU A 1 196 ? -26.102 0.693 3.804 1.00 59.25 196 GLU A O 1
ATOM 1480 N N . ALA A 1 197 ? -26.564 -1.311 4.678 1.00 62.09 197 ALA A N 1
ATOM 1481 C CA . ALA A 1 197 ? -25.653 -2.035 3.789 1.00 62.09 197 ALA A CA 1
ATOM 1482 C C . ALA A 1 197 ? -26.131 -2.021 2.324 1.00 62.09 197 ALA A C 1
ATOM 1484 O O . ALA A 1 197 ? -25.315 -1.913 1.409 1.00 62.09 197 ALA A O 1
ATOM 1485 N N . ALA A 1 198 ? -27.447 -2.108 2.100 1.00 65.00 198 ALA A N 1
ATOM 1486 C CA . ALA A 1 198 ? -28.038 -1.998 0.770 1.00 65.00 198 ALA A CA 1
ATOM 1487 C C . ALA A 1 198 ? -27.940 -0.569 0.214 1.00 65.00 198 ALA A C 1
ATOM 1489 O O . ALA A 1 198 ? -27.661 -0.405 -0.969 1.00 65.00 198 ALA A O 1
ATOM 1490 N N . GLU A 1 199 ? -28.101 0.454 1.057 1.00 63.25 199 GLU A N 1
ATOM 1491 C CA . GLU A 1 199 ? -27.925 1.860 0.677 1.00 63.25 199 GLU A CA 1
ATOM 1492 C C . GLU A 1 199 ? -26.483 2.163 0.286 1.00 63.25 199 GLU A C 1
ATOM 1494 O O . GLU A 1 199 ? -26.254 2.719 -0.782 1.00 63.25 199 GLU A O 1
ATOM 1499 N N . VAL A 1 200 ? -25.496 1.733 1.076 1.00 62.03 200 VAL A N 1
ATOM 1500 C CA . VAL A 1 200 ? -24.084 1.910 0.702 1.00 62.03 200 VAL A CA 1
ATOM 1501 C C . VAL A 1 200 ? -23.752 1.135 -0.572 1.00 62.03 200 VAL A C 1
ATOM 1503 O O . VAL A 1 200 ? -23.066 1.667 -1.439 1.00 62.03 200 VAL A O 1
ATOM 1506 N N . GLY A 1 201 ? -24.281 -0.081 -0.738 1.00 66.06 201 GLY A N 1
ATOM 1507 C CA . GLY A 1 201 ? -24.129 -0.844 -1.978 1.00 66.06 201 GLY A CA 1
ATOM 1508 C C . GLY A 1 201 ? -24.727 -0.129 -3.194 1.00 66.06 201 GLY A C 1
ATOM 1509 O O . GLY A 1 201 ? -24.088 -0.068 -4.241 1.00 66.06 201 GLY A O 1
ATOM 1510 N N . ALA A 1 202 ? -25.915 0.460 -3.050 1.00 65.19 202 ALA A N 1
ATOM 1511 C CA . ALA A 1 202 ? -26.580 1.218 -4.106 1.00 65.19 202 ALA A CA 1
ATOM 1512 C C . ALA A 1 202 ? -25.845 2.526 -4.434 1.00 65.19 202 ALA A C 1
ATOM 1514 O O . ALA A 1 202 ? -25.699 2.863 -5.605 1.00 65.19 202 ALA A O 1
ATOM 1515 N N . LEU A 1 203 ? -25.338 3.232 -3.421 1.00 56.84 203 LEU A N 1
ATOM 1516 C CA . LEU A 1 203 ? -24.558 4.457 -3.595 1.00 56.84 203 LEU A CA 1
ATOM 1517 C C . LEU A 1 203 ? -23.216 4.180 -4.279 1.00 56.84 203 LEU A C 1
ATOM 1519 O O . LEU A 1 203 ? -22.834 4.918 -5.179 1.00 56.84 203 LEU A O 1
ATOM 1523 N N . LEU A 1 204 ? -22.532 3.094 -3.909 1.00 55.16 204 LEU A N 1
ATOM 1524 C CA . LEU A 1 204 ? -21.296 2.669 -4.570 1.00 55.16 204 LEU A CA 1
ATOM 1525 C C . LEU A 1 204 ? -21.547 2.224 -6.016 1.00 55.16 204 LEU A C 1
ATOM 1527 O O . LEU A 1 204 ? -20.754 2.550 -6.890 1.00 55.16 204 LEU A O 1
ATOM 1531 N N . LEU A 1 205 ? -22.656 1.528 -6.287 1.00 56.75 205 LEU A N 1
ATOM 1532 C CA . LEU A 1 205 ? -23.054 1.169 -7.652 1.00 56.75 205 LEU A CA 1
ATOM 1533 C C . LEU A 1 205 ? -23.374 2.405 -8.498 1.00 56.75 205 LEU A C 1
ATOM 1535 O O . LEU A 1 205 ? -22.926 2.488 -9.635 1.00 56.75 205 LEU A O 1
ATOM 1539 N N . LEU A 1 206 ? -24.096 3.381 -7.947 1.00 57.31 206 LEU A N 1
ATOM 1540 C CA . LEU A 1 206 ? -24.387 4.646 -8.626 1.00 57.31 206 LEU A CA 1
ATOM 1541 C C . LEU A 1 206 ? -23.117 5.445 -8.924 1.00 57.31 206 LEU A C 1
ATOM 1543 O O . LEU A 1 206 ? -23.003 6.005 -10.006 1.00 57.31 206 LEU A O 1
ATOM 1547 N N . LEU A 1 207 ? -22.152 5.451 -8.004 1.00 40.75 207 LEU A N 1
ATOM 1548 C CA . LEU A 1 207 ? -20.867 6.124 -8.191 1.00 40.75 207 LEU A CA 1
ATOM 1549 C C . LEU A 1 207 ? -19.998 5.474 -9.284 1.00 40.75 207 LEU A C 1
ATOM 1551 O O . LEU A 1 207 ? -19.147 6.139 -9.854 1.00 40.75 207 LEU A O 1
ATOM 1555 N N . VAL A 1 208 ? -20.180 4.176 -9.547 1.00 42.00 208 VAL A N 1
ATOM 1556 C CA . VAL A 1 208 ? -19.450 3.427 -10.590 1.00 42.00 208 VAL A CA 1
ATOM 1557 C C . VAL A 1 208 ? -20.140 3.525 -11.958 1.00 42.00 208 VAL A C 1
ATOM 1559 O O . VAL A 1 208 ? -19.507 3.283 -12.982 1.00 42.00 208 VAL A O 1
ATOM 1562 N N . VAL A 1 209 ? -21.438 3.840 -11.983 1.00 51.72 209 VAL A N 1
ATOM 1563 C CA . VAL A 1 209 ? -22.253 3.937 -13.207 1.00 51.72 209 VAL A CA 1
ATOM 1564 C C . VAL A 1 209 ? -22.315 5.370 -13.768 1.00 51.72 209 VAL A C 1
ATOM 1566 O O . VAL A 1 209 ? -22.646 5.534 -14.942 1.00 51.72 209 VAL A O 1
ATOM 1569 N N . LEU A 1 210 ? -21.997 6.385 -12.959 1.00 41.38 210 LEU A N 1
ATOM 1570 C CA . LEU A 1 210 ? -21.846 7.793 -13.361 1.00 41.38 210 LEU A CA 1
ATOM 1571 C C . LEU A 1 210 ? -20.424 8.095 -13.847 1.00 41.38 210 LEU A C 1
ATOM 1573 O O . LEU A 1 210 ? -20.314 8.898 -14.800 1.00 41.38 210 LEU A O 1
#

Nearest PDB structures (foldseek):
  4tkr-assembly1_A  TM=5.438E-01  e=2.498E-01  Listeria monocytogenes
  3rlb-assembly2_B  TM=6.221E-01  e=1.313E+00  Lactococcus cremoris subsp. cremoris NZ9000
  8x61-assembly1_C  TM=3.667E-01  e=6.604E+00  Escherichia coli K-12
  8xma-assembly1_B  TM=2.298E-01  e=3.222E+00  Homo sapiens
  4akv-assembly1_B  TM=2.347E-01  e=5.519E+00  Homo sapiens

Mean predicted aligned error: 11.0 Å

Secondary structure (DSSP, 8-state):
-PPP--------------SSSHHHHHHHHHHHHHHHHHHHHT--SBTTB-SS-HHHHHHHHHHHHH-GGGHHHHHHHHHHHHHHHH--HHHHHHHHHHHHHHHHHHHHHHHHHS-GGGTTSSHHHHHHHHHHHHHHTTHHHHHHHHHHHHTTSS-GGGHHHHHHHHHHHHHHHHHHHHHHHHHHHHHTTS---HHHHHHHHHHHHHHHH-

Solvent-accessible surface area (backbone atoms only — not comparable to full-atom values): 10742 Å² total; per-residue (Å²): 138,80,82,88,87,77,88,78,74,82,78,76,75,79,78,78,65,82,72,76,45,60,66,54,34,52,50,48,16,51,51,33,27,52,38,40,51,54,28,49,74,67,22,88,84,38,97,87,43,23,79,47,26,47,30,46,2,47,38,26,31,40,22,55,74,67,30,76,82,30,46,65,23,43,26,51,15,40,25,53,44,35,31,77,70,72,65,42,63,68,42,13,50,37,29,11,49,15,50,32,50,15,19,51,49,20,29,49,43,21,46,74,72,10,58,42,88,55,21,82,80,41,74,72,21,44,55,43,32,53,51,25,32,51,59,20,23,52,41,22,29,61,31,29,47,48,35,30,35,77,71,67,76,37,59,74,91,48,40,66,60,55,32,50,46,32,26,47,3,30,24,46,7,27,67,56,35,18,56,54,51,48,54,48,54,61,62,55,73,51,86,76,50,78,64,58,57,49,49,53,53,50,52,54,50,49,65,74,74,108